Protein AF-A0A9W7AC26-F1 (afdb_monomer_lite)

pLDDT: mean 89.12, std 11.53, range [33.12, 98.38]

Structure (mmCIF, N/CA/C/O backbone):
data_AF-A0A9W7AC26-F1
#
_entry.id   AF-A0A9W7AC26-F1
#
loop_
_atom_site.group_PDB
_atom_site.id
_atom_site.type_symbol
_atom_site.label_atom_id
_atom_site.label_alt_id
_atom_site.label_comp_id
_atom_site.label_asym_id
_atom_site.label_entity_id
_atom_site.label_seq_id
_atom_site.pdbx_PDB_ins_code
_atom_site.Cartn_x
_atom_site.Cartn_y
_atom_site.Cartn_z
_atom_site.occupancy
_atom_site.B_iso_or_equiv
_atom_site.auth_seq_id
_atom_site.auth_comp_id
_atom_site.auth_asym_id
_atom_site.auth_atom_id
_atom_site.pdbx_PDB_model_num
ATOM 1 N N . MET A 1 1 ? -11.684 -34.185 -25.330 1.00 37.16 1 MET A N 1
ATOM 2 C CA . MET A 1 1 ? -12.897 -33.632 -25.970 1.00 37.16 1 MET A CA 1
ATOM 3 C C . MET A 1 1 ? -12.588 -32.199 -26.349 1.00 37.16 1 MET A C 1
ATOM 5 O O . MET A 1 1 ? -12.179 -31.445 -25.477 1.00 37.16 1 MET A O 1
ATOM 9 N N . SER A 1 2 ? -12.662 -31.860 -27.634 1.00 33.12 2 SER A N 1
ATOM 10 C CA . SER A 1 2 ? -12.395 -30.505 -28.120 1.00 33.12 2 SER A CA 1
ATOM 11 C C . SER A 1 2 ? -13.499 -29.562 -27.646 1.00 33.12 2 SER A C 1
ATOM 13 O O . SER A 1 2 ? -14.666 -29.787 -27.966 1.00 33.12 2 SER A O 1
ATOM 15 N N . VAL A 1 3 ? -13.143 -28.514 -26.908 1.00 34.94 3 VAL A N 1
ATOM 16 C CA . VAL A 1 3 ? -14.054 -27.397 -26.648 1.00 34.94 3 VAL A CA 1
ATOM 17 C C . VAL A 1 3 ? -14.151 -26.611 -27.954 1.00 34.94 3 VAL A C 1
ATOM 19 O O . VAL A 1 3 ? -13.194 -25.955 -28.356 1.00 34.94 3 VAL A O 1
ATOM 22 N N . GLN A 1 4 ? -15.263 -26.756 -28.673 1.00 40.94 4 GLN A N 1
ATOM 23 C CA . GLN A 1 4 ? -15.589 -25.858 -29.777 1.00 40.94 4 GLN A CA 1
ATOM 24 C C . GLN A 1 4 ? -15.991 -24.514 -29.167 1.00 40.94 4 GLN A C 1
ATOM 26 O O . GLN A 1 4 ? -16.908 -24.458 -28.350 1.00 40.94 4 GLN A O 1
ATOM 31 N N . ASN A 1 5 ? -15.287 -23.443 -29.534 1.00 38.56 5 ASN A N 1
ATOM 32 C CA . ASN A 1 5 ? -15.697 -22.090 -29.176 1.00 38.56 5 ASN A CA 1
ATOM 33 C C . ASN A 1 5 ? -17.020 -21.793 -29.892 1.00 38.56 5 ASN A C 1
ATOM 35 O O . ASN A 1 5 ? -17.076 -21.826 -31.120 1.00 38.56 5 ASN A O 1
ATOM 39 N N . ALA A 1 6 ? -18.079 -21.558 -29.121 1.00 50.00 6 ALA A N 1
ATOM 40 C CA . ALA A 1 6 ? -19.366 -21.132 -29.646 1.00 50.00 6 ALA A CA 1
ATOM 41 C C . ALA A 1 6 ? -19.247 -19.690 -30.157 1.00 50.00 6 ALA A C 1
ATOM 43 O O . ALA A 1 6 ? -18.796 -18.823 -29.407 1.00 50.00 6 ALA A O 1
ATOM 44 N N . ASP A 1 7 ? -19.645 -19.430 -31.404 1.00 54.25 7 ASP A N 1
ATOM 45 C CA . ASP A 1 7 ? -19.972 -18.062 -31.818 1.00 54.25 7 ASP A CA 1
ATOM 46 C C . ASP A 1 7 ? -21.374 -17.678 -31.299 1.00 54.25 7 ASP A C 1
ATOM 48 O O . ASP A 1 7 ? -22.175 -18.556 -30.949 1.00 54.25 7 ASP A O 1
ATOM 52 N N . GLU A 1 8 ? -21.653 -16.369 -31.234 1.00 55.66 8 GLU A N 1
ATOM 53 C CA . GLU A 1 8 ? -22.881 -15.745 -30.702 1.00 55.66 8 GLU A CA 1
ATOM 54 C C . GLU A 1 8 ? -24.206 -16.307 -31.262 1.00 55.66 8 GLU A C 1
ATOM 56 O O . GLU A 1 8 ? -25.270 -16.073 -30.689 1.00 55.66 8 GLU A O 1
ATOM 61 N N . THR A 1 9 ? -24.172 -17.068 -32.354 1.00 55.62 9 THR A N 1
ATOM 62 C CA . THR A 1 9 ? -25.344 -17.603 -33.056 1.00 55.62 9 THR A CA 1
ATOM 63 C C . THR A 1 9 ? -25.700 -19.049 -32.700 1.00 55.62 9 THR A C 1
ATOM 65 O O . THR A 1 9 ? -26.737 -19.546 -33.151 1.00 55.62 9 THR A O 1
ATOM 68 N N . THR A 1 10 ? -24.896 -19.753 -31.894 1.00 60.81 10 THR A N 1
ATOM 69 C CA . THR A 1 10 ? -25.183 -21.158 -31.551 1.00 60.81 10 THR A CA 1
ATOM 70 C C . THR A 1 10 ? -26.191 -21.252 -30.395 1.00 60.81 10 THR A C 1
ATOM 72 O O . THR A 1 10 ? -25.872 -20.830 -29.284 1.00 60.81 10 THR A O 1
ATOM 75 N N . PRO A 1 11 ? -27.391 -21.843 -30.589 1.00 61.53 11 PRO A N 1
ATOM 76 C CA . PRO A 1 11 ? -28.355 -22.019 -29.504 1.00 61.53 11 PRO A CA 1
ATOM 77 C C . PRO A 1 11 ? -27.764 -22.876 -28.366 1.00 61.53 11 PRO A C 1
ATOM 79 O O . PRO A 1 11 ? -27.138 -23.898 -28.667 1.00 61.53 11 PRO A O 1
ATOM 82 N N . PRO A 1 12 ? -27.994 -22.536 -27.080 1.00 59.84 12 PRO A N 1
ATOM 83 C CA . PRO A 1 12 ? -27.459 -23.274 -25.922 1.00 59.84 12 PRO A CA 1
ATOM 84 C C . PRO A 1 12 ? -27.759 -24.783 -25.946 1.00 59.84 12 PRO A C 1
ATOM 86 O O . PRO A 1 12 ? -26.966 -25.609 -25.483 1.00 59.84 12 PRO A O 1
ATOM 89 N N . ASP A 1 13 ? -28.887 -25.150 -26.548 1.00 63.31 13 ASP A N 1
ATOM 90 C CA . ASP A 1 13 ? -29.388 -26.521 -26.683 1.00 63.31 13 ASP A CA 1
ATOM 91 C C . ASP A 1 13 ? -28.507 -27.392 -27.597 1.00 63.31 13 ASP A C 1
ATOM 93 O O . ASP A 1 13 ? -28.614 -28.615 -27.586 1.00 63.31 13 ASP A O 1
ATOM 97 N N . LYS A 1 14 ? -27.617 -26.777 -28.392 1.00 65.50 14 LYS A N 1
ATOM 98 C CA . LYS A 1 14 ? -26.679 -27.481 -29.282 1.00 65.50 14 LYS A CA 1
ATOM 99 C C . LYS A 1 14 ? -25.320 -27.788 -28.641 1.00 65.50 14 LYS A C 1
ATOM 101 O O . LYS A 1 14 ? -24.510 -28.466 -29.267 1.00 65.50 14 LYS A O 1
ATOM 106 N N . ILE A 1 15 ? -25.062 -27.301 -27.423 1.00 71.81 15 ILE A N 1
ATOM 107 C CA . ILE A 1 15 ? -23.764 -27.431 -26.721 1.00 71.81 15 ILE A CA 1
ATOM 108 C C . ILE A 1 15 ? -23.931 -28.022 -25.308 1.00 71.81 15 ILE A C 1
ATOM 110 O O . ILE A 1 15 ? -22.956 -28.332 -24.623 1.00 71.81 15 ILE A O 1
ATOM 114 N N . SER A 1 16 ? -25.171 -28.186 -24.849 1.00 7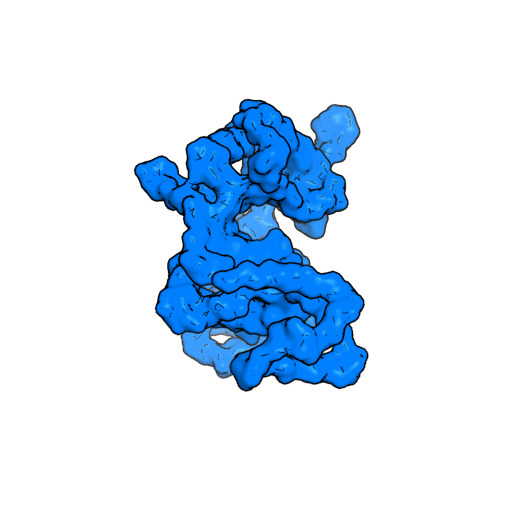9.44 16 SER A N 1
ATOM 115 C CA . SER A 1 16 ? -25.486 -28.716 -23.527 1.00 79.44 16 SER A CA 1
ATOM 116 C C . SER A 1 16 ? -25.686 -30.234 -23.555 1.00 79.44 16 SER A C 1
ATOM 118 O O . SER A 1 16 ? -26.270 -30.809 -24.468 1.00 79.44 16 SER A O 1
ATOM 120 N N . THR A 1 17 ? -25.177 -30.897 -22.521 1.00 83.31 17 THR A N 1
ATOM 121 C CA . THR A 1 17 ? -25.442 -32.306 -22.206 1.00 83.31 17 THR A CA 1
ATOM 122 C C . THR A 1 17 ? -26.360 -32.376 -20.981 1.00 83.31 17 THR A C 1
ATOM 124 O O . THR A 1 17 ? -26.491 -31.372 -20.275 1.00 83.31 17 THR A O 1
ATOM 127 N N . PRO A 1 18 ? -26.926 -33.545 -20.626 1.00 84.69 18 PRO A N 1
ATOM 128 C CA . PRO A 1 18 ? -27.671 -33.705 -19.372 1.00 84.69 18 PRO A CA 1
ATOM 129 C C . PRO A 1 18 ? -26.880 -33.345 -18.099 1.00 84.69 18 PRO A C 1
ATOM 131 O O . PRO A 1 18 ? -27.476 -33.145 -17.045 1.00 84.69 18 PRO A O 1
ATOM 134 N N . HIS A 1 19 ? -25.548 -33.257 -18.182 1.00 86.88 19 HIS A N 1
ATOM 135 C CA . HIS A 1 19 ? -24.669 -32.875 -17.072 1.00 86.88 19 HIS A CA 1
ATOM 136 C C . HIS A 1 19 ? -24.238 -31.400 -17.112 1.00 86.88 19 HIS A C 1
ATOM 138 O O . HIS A 1 19 ? -23.536 -30.937 -16.212 1.00 86.88 19 HIS A O 1
ATOM 144 N N . THR A 1 20 ? -24.634 -30.644 -18.138 1.00 90.12 20 THR A N 1
ATOM 145 C CA . THR A 1 20 ? -24.289 -29.226 -18.263 1.00 90.12 20 THR A CA 1
ATOM 146 C C . THR A 1 20 ? -25.144 -28.392 -17.312 1.00 90.12 20 THR A C 1
ATOM 148 O O . THR A 1 20 ? -26.369 -28.364 -17.413 1.00 90.12 20 THR A O 1
ATOM 151 N N . ARG A 1 21 ? -24.497 -27.648 -16.409 1.00 88.81 21 ARG A N 1
ATOM 152 C CA . ARG A 1 21 ? -25.177 -26.650 -15.576 1.00 88.81 21 ARG A CA 1
ATOM 153 C C . ARG A 1 21 ? -25.490 -25.408 -16.411 1.00 88.81 21 ARG A C 1
ATOM 155 O O . ARG A 1 21 ? -24.592 -24.627 -16.713 1.00 88.81 21 ARG A O 1
ATOM 162 N N . VAL A 1 22 ? -26.764 -25.206 -16.733 1.00 88.94 22 VAL A N 1
ATOM 163 C CA . VAL A 1 22 ? -27.256 -23.983 -17.384 1.00 88.94 22 VAL A CA 1
ATOM 164 C C . VAL A 1 22 ? -27.579 -22.934 -16.318 1.00 88.94 22 VAL A C 1
ATOM 166 O O . VAL A 1 22 ? -28.238 -23.233 -15.322 1.00 88.9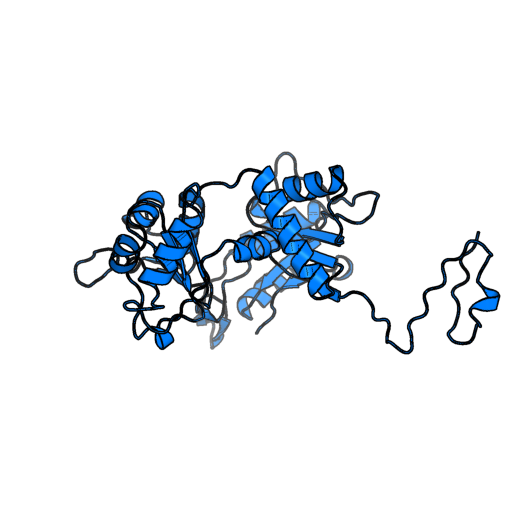4 22 VAL A O 1
ATOM 169 N N . ILE A 1 23 ? -27.100 -21.705 -16.514 1.00 89.81 23 ILE A N 1
ATOM 170 C CA . ILE A 1 23 ? -27.380 -20.563 -15.637 1.00 89.81 23 ILE A CA 1
ATOM 171 C C . ILE A 1 23 ? -28.169 -19.539 -16.452 1.00 89.81 23 ILE A C 1
ATOM 173 O O . ILE A 1 23 ? -27.630 -18.933 -17.373 1.00 89.81 23 ILE A O 1
ATOM 177 N N . ASP A 1 24 ? -29.443 -19.347 -16.109 1.00 89.88 24 ASP A N 1
ATOM 178 C CA . ASP A 1 24 ? -30.278 -18.302 -16.705 1.00 89.88 24 ASP A CA 1
ATOM 179 C C . ASP A 1 24 ? -29.874 -16.927 -16.152 1.00 89.88 24 ASP A C 1
ATOM 181 O O . ASP A 1 24 ? -30.033 -16.640 -14.960 1.00 89.88 24 ASP A O 1
ATOM 185 N N . ALA A 1 25 ? -29.352 -16.071 -17.030 1.00 92.00 25 ALA A N 1
ATOM 186 C CA . ALA A 1 25 ? -28.940 -14.714 -16.693 1.00 92.00 25 ALA A CA 1
ATOM 187 C C . ALA A 1 25 ? -30.126 -13.771 -16.407 1.00 92.00 25 ALA A C 1
ATOM 189 O O . ALA A 1 25 ? -29.910 -12.675 -15.887 1.00 92.00 25 ALA A O 1
ATOM 190 N N . LYS A 1 26 ? -31.374 -14.162 -16.716 1.00 94.19 26 LYS A N 1
ATOM 191 C CA . LYS A 1 26 ? -32.598 -13.361 -16.518 1.00 94.19 26 LYS A CA 1
ATOM 192 C C . LYS A 1 26 ? -32.497 -11.950 -17.109 1.00 94.19 26 LYS A C 1
ATOM 194 O O . LYS A 1 26 ? -32.866 -10.970 -16.465 1.00 94.19 26 LYS A O 1
ATOM 199 N N . GLY A 1 27 ? -31.930 -11.851 -18.313 1.00 94.25 27 GLY A N 1
ATOM 200 C CA . GLY A 1 27 ? -31.715 -10.583 -19.020 1.00 94.25 27 GLY A CA 1
ATOM 201 C C . GLY A 1 27 ? -30.600 -9.694 -18.451 1.00 94.25 27 GLY A C 1
ATOM 202 O O . GLY A 1 27 ? -30.468 -8.552 -18.881 1.00 94.25 27 GLY A O 1
ATOM 203 N N . LYS A 1 28 ? -29.799 -10.178 -17.490 1.00 95.06 28 LYS A N 1
ATOM 204 C CA . LYS A 1 28 ? -28.629 -9.453 -16.966 1.00 95.06 28 LYS A CA 1
ATOM 205 C C . LYS A 1 28 ? -27.420 -9.594 -17.892 1.00 95.06 28 LYS A C 1
ATOM 207 O O . LYS A 1 28 ? -27.292 -10.572 -18.622 1.00 95.06 28 LYS A O 1
ATOM 212 N N . CYS A 1 29 ? -26.505 -8.631 -17.802 1.00 94.00 29 CYS A N 1
ATOM 213 C CA . CYS A 1 29 ? -25.226 -8.655 -18.505 1.00 94.00 29 CYS A CA 1
ATOM 214 C C . CYS A 1 29 ? -24.191 -9.505 -17.746 1.00 94.00 29 CYS A C 1
ATOM 216 O O . CYS A 1 29 ? -24.115 -9.444 -16.516 1.00 94.00 29 CYS A O 1
ATOM 218 N N . LEU A 1 30 ? -23.387 -10.268 -18.489 1.00 92.19 30 LEU A N 1
ATOM 219 C CA . LEU A 1 30 ? -22.190 -10.938 -17.990 1.00 92.19 30 LEU A CA 1
ATOM 220 C C . LEU A 1 30 ? -20.963 -10.152 -18.462 1.00 92.19 30 LEU A C 1
ATOM 222 O O . LEU A 1 30 ? -20.783 -9.958 -19.660 1.00 92.19 30 LEU A O 1
ATOM 226 N N . LEU A 1 31 ? -20.125 -9.722 -17.521 1.00 93.75 31 LEU A N 1
ATOM 227 C CA . LEU A 1 31 ? -18.883 -9.004 -17.801 1.00 93.75 31 LEU A CA 1
ATOM 228 C C . LEU A 1 31 ? -17.672 -9.859 -17.402 1.00 93.75 31 LEU A C 1
ATOM 230 O O . LEU A 1 31 ? -17.780 -10.659 -16.465 1.00 93.75 31 LEU A O 1
ATOM 234 N N . PRO A 1 32 ? -16.511 -9.680 -18.058 1.00 95.31 32 PRO A N 1
ATOM 235 C CA . PRO A 1 32 ? -15.249 -10.179 -17.532 1.00 95.31 32 PRO A CA 1
ATOM 236 C C . PRO A 1 32 ? -15.015 -9.652 -16.112 1.00 95.31 32 PRO A C 1
ATOM 238 O O . PRO A 1 32 ? -15.328 -8.501 -15.807 1.00 95.31 32 PRO A O 1
ATOM 241 N N . GLY A 1 33 ? -14.448 -10.489 -15.244 1.00 95.44 33 GLY A N 1
ATOM 242 C CA . GLY A 1 33 ? -14.038 -10.044 -13.917 1.00 95.44 33 GLY A CA 1
ATOM 243 C C . GLY A 1 33 ? -12.960 -8.965 -14.015 1.00 95.44 33 GLY A C 1
ATOM 244 O O . GLY A 1 33 ? -12.070 -9.053 -14.863 1.00 95.44 33 GLY A O 1
ATOM 245 N N . LEU A 1 34 ? -13.022 -7.965 -13.137 1.00 97.75 34 LEU A N 1
ATOM 246 C CA . LEU A 1 34 ? -12.048 -6.877 -13.137 1.00 97.75 34 LEU A CA 1
ATOM 247 C C . LEU A 1 34 ? -10.668 -7.395 -12.712 1.00 97.75 34 LEU A C 1
ATOM 249 O O . LEU A 1 34 ? -10.553 -8.357 -11.936 1.00 97.75 34 LEU A O 1
ATOM 253 N N . ILE A 1 35 ? -9.633 -6.745 -13.241 1.00 97.62 35 ILE A N 1
ATOM 254 C CA . ILE A 1 35 ? -8.235 -6.971 -12.887 1.00 97.62 35 ILE A CA 1
ATOM 255 C C . ILE A 1 35 ? -7.710 -5.670 -12.294 1.00 97.62 35 ILE A C 1
ATOM 257 O O . ILE A 1 35 ? -7.573 -4.688 -13.019 1.00 97.62 35 ILE A O 1
ATOM 261 N N . ASP A 1 36 ? -7.417 -5.674 -10.999 1.00 96.94 36 ASP A N 1
ATOM 262 C CA . ASP A 1 36 ? -6.672 -4.580 -10.388 1.00 96.94 36 ASP A CA 1
ATOM 263 C C . ASP A 1 36 ? -5.180 -4.795 -10.664 1.00 96.94 36 ASP A C 1
ATOM 265 O O . ASP A 1 36 ? -4.601 -5.810 -10.268 1.00 96.94 36 ASP A O 1
ATOM 269 N N . SER A 1 37 ? -4.564 -3.899 -11.431 1.00 95.06 37 SER A N 1
ATOM 270 C CA . SER A 1 37 ? -3.185 -4.067 -11.888 1.00 95.06 37 SER A CA 1
ATOM 271 C C . SER A 1 37 ? -2.135 -3.592 -10.891 1.00 95.06 37 SER A C 1
ATOM 273 O O . SER A 1 37 ? -0.958 -3.816 -11.177 1.00 95.06 37 SER A O 1
ATOM 275 N N . HIS A 1 38 ? -2.525 -2.943 -9.789 1.00 94.88 38 HIS A N 1
ATOM 276 C CA . HIS A 1 38 ? -1.604 -2.447 -8.770 1.00 94.88 38 HIS A CA 1
ATOM 277 C C . HIS A 1 38 ? -2.353 -2.102 -7.470 1.00 94.88 38 HIS A C 1
ATOM 279 O O . HIS A 1 38 ? -3.039 -1.084 -7.395 1.00 94.88 38 HIS A O 1
ATOM 285 N N . ILE A 1 39 ? -2.181 -2.921 -6.431 1.00 92.69 39 ILE A N 1
ATOM 286 C CA . ILE A 1 39 ? -2.836 -2.736 -5.128 1.00 92.69 39 ILE A CA 1
ATOM 287 C C . ILE A 1 39 ? -1.941 -3.213 -3.975 1.00 92.69 39 ILE A C 1
ATOM 289 O O . ILE A 1 39 ? -1.024 -4.001 -4.185 1.00 92.69 39 ILE A O 1
ATOM 293 N N . HIS A 1 40 ? -2.238 -2.772 -2.753 1.00 91.75 40 HIS A N 1
ATOM 294 C CA . HIS A 1 40 ? -1.675 -3.297 -1.507 1.00 91.75 40 HIS A CA 1
ATOM 295 C C . HIS A 1 40 ? -2.774 -4.047 -0.739 1.00 91.75 40 HIS A C 1
ATOM 297 O O . HIS A 1 40 ? -3.563 -3.441 -0.011 1.00 91.75 40 HIS A O 1
ATOM 303 N N . VAL A 1 41 ? -2.909 -5.358 -0.951 1.00 93.56 41 VAL A N 1
ATOM 304 C CA . VAL A 1 41 ? -4.033 -6.142 -0.402 1.00 93.56 41 VAL A CA 1
ATOM 305 C C . VAL A 1 41 ? -3.925 -6.327 1.109 1.00 93.56 41 VAL A C 1
ATOM 307 O O . VAL A 1 41 ? -4.963 -6.279 1.773 1.00 93.56 41 VAL A O 1
ATOM 310 N N . LEU A 1 42 ? -2.721 -6.516 1.666 1.00 90.31 42 LEU A N 1
ATOM 311 C CA . LEU A 1 42 ? -2.552 -6.583 3.122 1.00 90.31 42 LEU A CA 1
ATOM 312 C C . LEU A 1 42 ? -3.048 -5.286 3.767 1.00 90.31 42 LEU A C 1
ATOM 314 O O . LEU A 1 42 ? -3.914 -5.332 4.639 1.00 90.31 42 LEU A O 1
ATOM 318 N N . MET A 1 43 ? -2.583 -4.142 3.255 1.00 86.81 43 MET A N 1
ATOM 319 C CA . MET A 1 43 ? -3.010 -2.819 3.717 1.00 86.81 43 MET A CA 1
ATOM 320 C C . MET A 1 43 ? -4.523 -2.625 3.558 1.00 86.81 43 MET A C 1
ATOM 322 O O . MET A 1 43 ? -5.187 -2.134 4.470 1.00 86.81 43 MET A O 1
ATOM 326 N N . LEU A 1 44 ? -5.109 -3.070 2.438 1.00 90.38 44 LEU A N 1
ATOM 327 C CA . LEU A 1 44 ? -6.562 -3.047 2.249 1.00 90.38 44 LEU A CA 1
ATOM 328 C C . LEU A 1 44 ? -7.286 -3.852 3.341 1.00 90.38 44 LEU A C 1
ATOM 330 O O . LEU A 1 44 ? -8.296 -3.387 3.870 1.00 90.38 44 LEU A O 1
ATOM 334 N N . GLY A 1 45 ? -6.776 -5.030 3.701 1.00 91.50 45 GLY A N 1
ATOM 335 C CA . GLY A 1 45 ? -7.292 -5.836 4.807 1.00 91.50 45 GLY A CA 1
ATOM 336 C C . GLY A 1 45 ? -7.181 -5.136 6.162 1.00 91.50 45 GLY A C 1
ATOM 337 O O . GLY A 1 45 ? -8.144 -5.119 6.933 1.00 91.50 45 GLY A O 1
ATOM 338 N N . GLU A 1 46 ? -6.040 -4.499 6.433 1.00 88.12 46 GLU A N 1
ATOM 339 C CA . GLU A 1 46 ? -5.801 -3.723 7.655 1.00 88.12 46 GLU A CA 1
ATOM 340 C C . GLU A 1 46 ? -6.804 -2.577 7.819 1.00 88.12 46 GLU A C 1
ATOM 342 O O . GLU A 1 46 ? -7.245 -2.321 8.941 1.00 88.12 46 GLU A O 1
ATOM 347 N N . THR A 1 47 ? -7.237 -1.925 6.729 1.00 86.38 47 THR A N 1
ATOM 348 C CA . THR A 1 47 ? -8.154 -0.768 6.813 1.00 86.38 47 THR A CA 1
ATOM 349 C C . THR A 1 47 ? -9.462 -1.058 7.554 1.00 86.38 47 THR A C 1
ATOM 351 O O . THR A 1 47 ? -10.054 -0.149 8.133 1.00 86.38 47 THR A O 1
ATOM 354 N N . LYS A 1 48 ? -9.907 -2.320 7.602 1.00 84.69 48 LYS A N 1
ATOM 355 C CA . LYS A 1 48 ? -11.095 -2.736 8.365 1.00 84.69 48 LYS A CA 1
ATOM 356 C C . LYS A 1 48 ? -10.896 -2.635 9.883 1.00 84.69 48 LYS A C 1
ATOM 358 O O . LYS A 1 48 ? -11.869 -2.475 10.620 1.00 84.69 48 LYS A O 1
ATOM 363 N N . TYR A 1 49 ? -9.652 -2.743 10.337 1.00 88.50 49 TYR A N 1
ATOM 364 C CA . TYR A 1 49 ? -9.252 -2.676 11.742 1.00 88.50 49 TYR A CA 1
ATOM 365 C C . TYR A 1 49 ? -8.667 -1.325 12.124 1.00 88.50 49 TYR A C 1
ATOM 367 O O . TYR A 1 49 ? -8.472 -1.073 13.306 1.00 88.50 49 TYR A O 1
ATOM 375 N N . MET A 1 50 ? -8.424 -0.445 11.156 1.00 92.50 50 MET A N 1
ATOM 376 C CA . MET A 1 50 ? -7.964 0.907 11.427 1.00 92.50 50 MET A CA 1
ATOM 377 C C . MET A 1 50 ? -9.108 1.796 11.927 1.00 92.50 50 MET A C 1
ATOM 379 O O . MET A 1 50 ? -10.268 1.686 11.517 1.00 92.50 50 MET A O 1
ATOM 383 N N . CYS A 1 51 ? -8.774 2.725 12.815 1.00 96.12 51 CYS A N 1
ATOM 384 C CA . CYS A 1 51 ? -9.682 3.763 13.275 1.00 96.12 51 CYS A CA 1
ATOM 385 C C . CYS A 1 51 ? -9.992 4.735 12.125 1.00 96.12 51 CYS A C 1
ATOM 387 O O . CYS A 1 51 ? -9.132 5.509 11.707 1.00 96.12 51 CYS A O 1
ATOM 389 N N . ASN A 1 52 ? -11.216 4.695 11.594 1.00 95.62 52 ASN A N 1
ATOM 390 C CA . ASN A 1 52 ? -11.636 5.581 10.510 1.00 95.62 52 ASN A CA 1
ATOM 391 C C . ASN A 1 52 ? -12.016 6.971 11.048 1.00 95.62 52 ASN A C 1
ATOM 393 O O . ASN A 1 52 ? -13.023 7.117 11.739 1.00 95.62 52 ASN A O 1
ATOM 397 N N . LEU A 1 53 ? -11.241 7.990 10.674 1.00 97.00 53 LEU A N 1
ATOM 398 C CA . LEU A 1 53 ? -11.390 9.375 11.134 1.00 97.00 53 LEU A CA 1
ATOM 399 C C . LEU A 1 53 ? -11.995 10.307 10.071 1.00 97.00 53 LEU A C 1
ATOM 401 O O . LEU A 1 53 ? -12.053 11.517 10.278 1.00 97.00 53 LEU A O 1
ATOM 405 N N . SER A 1 54 ? -12.473 9.767 8.945 1.00 95.56 54 SER A N 1
ATOM 406 C CA . SER A 1 54 ? -12.980 10.559 7.805 1.00 95.56 54 SER A CA 1
ATOM 407 C C . SER A 1 54 ? -14.163 11.480 8.131 1.00 95.56 54 SER A C 1
ATOM 409 O O . SER A 1 54 ? -14.349 12.499 7.454 1.00 95.56 54 SER A O 1
ATOM 411 N N . ASN A 1 55 ? -14.937 11.127 9.164 1.00 96.06 55 ASN A N 1
ATOM 412 C CA . ASN A 1 55 ? -16.104 11.872 9.639 1.00 96.06 55 ASN A CA 1
ATOM 413 C C . ASN A 1 55 ? -15.782 12.865 10.769 1.00 96.06 55 ASN A C 1
ATOM 415 O O . ASN A 1 55 ? -16.672 13.601 11.185 1.00 96.06 55 ASN A O 1
ATOM 419 N N . CYS A 1 56 ? -14.546 12.898 11.276 1.00 97.44 56 CYS A N 1
ATOM 420 C CA . CYS A 1 56 ? -14.164 13.822 12.340 1.00 97.44 56 CYS A CA 1
ATOM 421 C C . CYS A 1 56 ? -14.035 15.249 11.786 1.00 97.44 56 CYS A C 1
ATOM 423 O O . CYS A 1 56 ? -13.291 15.491 10.834 1.00 97.44 56 CYS A O 1
ATOM 425 N N . THR A 1 57 ? -14.722 16.203 12.417 1.00 96.88 57 THR A N 1
ATOM 426 C CA . THR A 1 57 ? -14.676 17.643 12.077 1.00 96.88 57 THR A CA 1
ATOM 427 C C . THR A 1 57 ? -14.143 18.508 13.222 1.00 96.88 57 THR A C 1
ATOM 429 O O . THR A 1 57 ? -14.242 19.729 13.199 1.00 96.88 57 THR A O 1
ATOM 432 N N . SER A 1 58 ? -13.631 17.880 14.277 1.00 97.69 58 SER A N 1
ATOM 433 C CA . SER A 1 58 ? -12.986 18.540 15.408 1.00 97.69 58 SER A CA 1
ATOM 434 C C . SER A 1 58 ? -12.036 17.566 16.097 1.00 97.69 58 SER A C 1
ATOM 436 O O . SER A 1 58 ? -12.178 16.344 15.994 1.00 97.69 58 SER A O 1
ATOM 438 N N . ILE A 1 59 ? -11.043 18.096 16.808 1.00 97.94 59 ILE A N 1
ATOM 439 C CA . ILE A 1 59 ? -10.131 17.266 17.608 1.00 97.94 59 ILE A CA 1
ATOM 440 C C . ILE A 1 59 ? -10.793 16.841 18.916 1.00 97.94 59 ILE A C 1
ATOM 442 O O . ILE A 1 59 ? -10.757 15.667 19.285 1.00 97.94 59 ILE A O 1
ATOM 446 N N . GLU A 1 60 ? -11.430 17.796 19.586 1.00 96.69 60 GLU A N 1
ATOM 447 C CA . GLU A 1 60 ? -12.145 17.597 20.844 1.00 96.69 60 GLU A CA 1
ATOM 448 C C . GLU A 1 60 ? -13.667 17.568 20.628 1.00 96.69 60 GLU A C 1
ATOM 450 O O . GLU A 1 60 ? -14.170 17.898 19.552 1.00 96.69 60 GLU A O 1
ATOM 455 N N . GLY A 1 61 ? -14.400 17.209 21.683 1.00 92.38 61 GLY A N 1
ATOM 456 C CA . GLY A 1 61 ? -15.863 17.184 21.703 1.00 92.38 61 GLY A CA 1
ATOM 457 C C . GLY A 1 61 ? -16.487 15.887 21.167 1.00 92.38 61 GLY A C 1
ATOM 458 O O . GLY A 1 61 ? -15.764 14.996 20.712 1.00 92.38 61 GLY A O 1
ATOM 459 N N . PRO A 1 62 ? -17.829 15.771 21.249 1.00 88.56 62 PRO A N 1
ATOM 460 C CA . PRO A 1 62 ? -18.563 14.591 20.806 1.00 88.56 62 PRO A CA 1
ATOM 461 C C . PRO A 1 62 ? -18.332 14.278 19.325 1.00 88.56 62 PRO A C 1
ATOM 463 O O . PRO A 1 62 ? -18.555 15.136 18.472 1.00 88.56 62 PRO A O 1
ATOM 466 N N . GLY A 1 63 ? -17.896 13.058 19.016 1.00 88.88 63 GLY A N 1
ATOM 467 C CA . GLY A 1 63 ? -17.552 12.642 17.650 1.00 88.88 63 GLY A CA 1
ATOM 468 C C . GLY A 1 63 ? -16.241 13.235 17.118 1.00 88.88 63 GLY A C 1
ATOM 469 O O . GLY A 1 63 ? -15.928 13.072 15.939 1.00 88.88 63 GLY A O 1
ATOM 470 N N . GLY A 1 64 ? -15.467 13.910 17.972 1.00 97.06 64 GLY A N 1
ATOM 471 C CA . GLY A 1 64 ? -14.140 14.410 17.638 1.00 97.06 64 GLY A CA 1
ATOM 472 C C . GLY A 1 64 ? -13.098 13.294 17.531 1.00 97.06 64 GLY A C 1
ATOM 473 O O . GLY A 1 64 ? -13.330 12.133 17.895 1.00 97.06 64 GLY A O 1
ATOM 474 N N . LEU A 1 65 ? -11.907 13.654 17.057 1.00 98.38 65 LEU A N 1
ATOM 475 C CA . LEU A 1 65 ? -10.792 12.723 16.873 1.00 98.38 65 LEU A CA 1
ATOM 476 C C . LEU A 1 65 ? -10.429 11.986 18.170 1.00 98.38 65 LEU A C 1
ATOM 478 O O . LEU A 1 65 ? -10.300 10.763 18.150 1.00 98.38 65 LEU A O 1
ATOM 482 N N . ILE A 1 66 ? -10.305 12.699 19.296 1.00 98.19 66 ILE A N 1
ATOM 483 C CA . ILE A 1 66 ? -9.890 12.103 20.579 1.00 98.19 66 ILE A CA 1
ATOM 484 C C . ILE A 1 66 ? -10.881 11.030 21.043 1.00 98.19 66 ILE A C 1
ATOM 486 O O . ILE A 1 66 ? -10.472 9.942 21.450 1.00 98.19 66 ILE A O 1
ATOM 490 N N . GLU A 1 67 ? -12.184 11.314 20.983 1.00 97.81 67 GLU A N 1
ATOM 491 C CA . GLU A 1 67 ? -13.213 10.351 21.385 1.00 97.81 67 GLU A CA 1
ATOM 492 C C . GLU A 1 67 ? -13.260 9.158 20.430 1.00 97.81 67 GLU A C 1
ATOM 494 O O . GLU A 1 67 ? -13.342 8.018 20.883 1.00 97.81 67 GLU A O 1
ATOM 499 N N . THR A 1 68 ? -13.145 9.400 19.123 1.00 98.06 68 THR A N 1
ATOM 500 C CA . THR A 1 68 ? -13.174 8.339 18.108 1.00 98.06 68 THR A CA 1
ATOM 501 C C . THR A 1 68 ? -12.006 7.369 18.292 1.00 98.06 68 THR A C 1
ATOM 503 O O . THR A 1 68 ? -12.212 6.154 18.343 1.00 98.06 68 THR A O 1
ATOM 506 N N . VAL A 1 69 ? -10.791 7.889 18.497 1.00 98.06 69 VAL A N 1
ATOM 507 C CA . VAL A 1 69 ? -9.596 7.081 18.790 1.00 98.06 69 VAL A CA 1
ATOM 508 C C . VAL A 1 69 ? -9.749 6.317 20.108 1.00 98.06 69 VAL A C 1
ATOM 510 O O . VAL A 1 69 ? -9.457 5.121 20.159 1.00 98.06 69 VAL A O 1
ATOM 513 N N . ARG A 1 70 ? -10.254 6.959 21.169 1.00 97.38 70 ARG A N 1
ATOM 514 C CA . ARG A 1 70 ? -10.460 6.314 22.477 1.00 97.38 70 ARG A CA 1
ATOM 515 C C . ARG A 1 70 ? -11.471 5.168 22.406 1.00 97.38 70 ARG A C 1
ATOM 517 O O . ARG A 1 70 ? -11.214 4.078 22.926 1.00 97.38 70 ARG A O 1
ATOM 524 N N . SER A 1 71 ? -12.606 5.410 21.756 1.00 96.44 71 SER A N 1
ATOM 525 C CA . SER A 1 71 ? -13.663 4.422 21.530 1.00 96.44 71 SER A CA 1
ATOM 526 C C . SER A 1 71 ? -13.141 3.242 20.722 1.00 96.44 71 SER A C 1
ATOM 528 O O . SER A 1 71 ? -13.319 2.096 21.125 1.00 96.44 71 SER A O 1
ATOM 530 N N . HIS A 1 72 ? -12.405 3.508 19.642 1.00 96.50 72 HIS A N 1
ATOM 531 C CA . HIS A 1 72 ? -11.774 2.464 18.847 1.00 96.50 72 HIS A CA 1
ATOM 532 C C . HIS A 1 72 ? -10.772 1.635 19.666 1.00 96.50 72 HIS A C 1
ATOM 534 O O . HIS A 1 72 ? -10.839 0.409 19.662 1.00 96.50 72 HIS A O 1
ATOM 540 N N . SER A 1 73 ? -9.894 2.284 20.436 1.00 95.56 73 SER A N 1
ATOM 541 C CA . SER A 1 73 ? -8.931 1.597 21.309 1.00 95.56 73 SER A CA 1
ATOM 542 C C . SER A 1 73 ? -9.616 0.654 22.310 1.00 95.56 73 SER A C 1
ATOM 544 O O . SER A 1 73 ? -9.121 -0.441 22.584 1.00 95.56 73 SER A O 1
ATOM 546 N N . SER A 1 74 ? -10.793 1.047 22.805 1.00 94.44 74 SER A N 1
ATOM 547 C CA . SER A 1 74 ? -11.596 0.269 23.755 1.00 94.44 74 SER A CA 1
ATOM 548 C C . SER A 1 74 ? -12.336 -0.912 23.115 1.00 94.44 74 SER A C 1
ATOM 550 O O . SER A 1 74 ? -12.608 -1.892 23.805 1.00 94.44 74 SER A O 1
ATOM 552 N N . LEU A 1 75 ? -12.621 -0.865 21.808 1.00 94.31 75 LEU A N 1
ATOM 553 C CA . LEU A 1 75 ? -13.141 -2.018 21.057 1.00 94.31 75 LEU A CA 1
ATOM 554 C C . LEU A 1 75 ? -12.091 -3.128 20.903 1.00 94.31 75 LEU A C 1
ATOM 556 O O . LEU A 1 75 ? -12.452 -4.297 20.781 1.00 94.31 75 LEU A O 1
ATOM 560 N N . TYR A 1 76 ? -10.803 -2.774 20.957 1.00 90.94 76 TYR A N 1
ATOM 561 C CA . TYR A 1 76 ? -9.684 -3.700 20.776 1.00 90.94 76 TYR A CA 1
ATOM 562 C C . TYR A 1 76 ? -8.709 -3.658 21.967 1.00 90.94 76 TYR A C 1
ATOM 564 O O . TYR A 1 76 ? -7.538 -3.291 21.813 1.00 90.94 76 TYR A O 1
ATOM 572 N N . PRO A 1 77 ? -9.136 -4.062 23.181 1.00 89.25 77 PRO A N 1
ATOM 573 C CA . PRO A 1 77 ? -8.308 -3.958 24.383 1.00 89.25 77 PRO A CA 1
ATOM 574 C C . PRO A 1 77 ? -7.029 -4.803 24.300 1.00 89.25 77 PRO A C 1
ATOM 576 O O . PRO A 1 77 ? -6.007 -4.389 24.839 1.00 89.25 77 PRO A O 1
ATOM 579 N N . SER A 1 78 ? -7.041 -5.914 23.558 1.00 88.75 78 SER A N 1
ATOM 580 C CA . SER A 1 78 ? -5.882 -6.799 23.369 1.00 88.75 78 SER A CA 1
ATOM 581 C C . SER A 1 78 ? -4.930 -6.384 22.240 1.00 88.75 78 SER A C 1
ATOM 583 O O . SER A 1 78 ? -3.869 -6.987 22.117 1.00 88.75 78 SER A O 1
ATOM 585 N N . ALA A 1 79 ? -5.281 -5.387 21.416 1.00 88.12 79 ALA A N 1
ATOM 586 C CA . ALA A 1 79 ? -4.378 -4.894 20.374 1.00 88.12 79 ALA A CA 1
ATOM 587 C C . ALA A 1 79 ? -3.147 -4.221 21.002 1.00 88.12 79 ALA A C 1
ATOM 589 O O . ALA A 1 79 ? -3.291 -3.472 21.973 1.00 88.12 79 ALA A O 1
ATOM 590 N N . SER A 1 80 ? -1.960 -4.473 20.448 1.00 90.19 80 SER A N 1
ATOM 591 C CA . SER A 1 80 ? -0.690 -3.896 20.914 1.00 90.19 80 SER A CA 1
ATOM 592 C C . SER A 1 80 ? -0.547 -2.413 20.576 1.00 90.19 80 SER A C 1
ATOM 594 O O . SER A 1 80 ? 0.170 -1.700 21.270 1.00 90.19 80 SER A O 1
ATOM 596 N N . ASN A 1 81 ? -1.244 -1.941 19.543 1.00 93.50 81 ASN A N 1
ATOM 597 C CA . ASN A 1 81 ? -1.204 -0.566 19.062 1.00 93.50 81 ASN A CA 1
ATOM 598 C C . ASN A 1 81 ? -2.597 -0.108 18.584 1.00 93.50 81 ASN A C 1
ATOM 600 O O . ASN A 1 81 ? -3.551 -0.891 18.552 1.00 93.50 81 ASN A O 1
ATOM 604 N N . VAL A 1 82 ? -2.713 1.180 18.257 1.00 95.38 82 VAL A N 1
ATOM 605 C CA . VAL A 1 82 ? -3.866 1.765 17.562 1.00 95.38 82 VAL A CA 1
ATOM 606 C C . VAL A 1 82 ? -3.371 2.454 16.300 1.00 95.38 82 VAL A C 1
ATOM 608 O O . VAL A 1 82 ? -2.571 3.385 16.378 1.00 95.38 82 VAL A O 1
ATOM 611 N N . VAL A 1 83 ? -3.891 2.035 15.148 1.00 95.19 83 VAL A N 1
ATOM 612 C CA . VAL A 1 83 ? -3.661 2.710 13.869 1.00 95.19 83 VAL A CA 1
ATOM 613 C C . VAL A 1 83 ? -4.963 3.338 13.393 1.00 95.19 83 VAL A C 1
ATOM 615 O O . VAL A 1 83 ? -6.016 2.703 13.437 1.00 95.19 83 VAL A O 1
ATOM 618 N N . GLY A 1 84 ? -4.915 4.590 12.954 1.00 95.44 84 GLY A N 1
ATOM 619 C CA . GLY A 1 84 ? -6.057 5.290 12.369 1.00 95.44 84 GLY A CA 1
ATOM 620 C C . GLY A 1 84 ? -5.732 5.917 11.026 1.00 95.44 84 GLY A C 1
ATOM 621 O O . GLY A 1 84 ? -4.568 6.066 10.671 1.00 95.44 84 GLY A O 1
ATOM 622 N N . VAL A 1 85 ? -6.768 6.274 10.274 1.00 95.25 85 VAL A N 1
ATOM 623 C CA . VAL A 1 85 ? -6.655 6.770 8.897 1.00 95.25 85 VAL A CA 1
ATOM 624 C C . VAL A 1 85 ? -7.679 7.857 8.603 1.00 95.25 85 VAL A C 1
ATOM 626 O O . VAL A 1 85 ? -8.716 7.954 9.262 1.00 95.25 85 VAL A O 1
ATOM 629 N N . HIS A 1 86 ? -7.422 8.618 7.541 1.00 94.50 86 HIS A N 1
ATOM 630 C CA . HIS A 1 86 ? -8.361 9.560 6.923 1.00 94.50 86 HIS A CA 1
ATOM 631 C C . HIS A 1 86 ? -8.703 10.809 7.741 1.00 94.50 86 HIS A C 1
ATOM 633 O O . HIS A 1 86 ? -9.723 11.448 7.478 1.00 94.50 86 HIS A O 1
ATOM 639 N N . TRP A 1 87 ? -7.866 11.207 8.701 1.00 96.50 87 TRP A N 1
ATOM 640 C CA . TRP A 1 87 ? -8.019 12.542 9.281 1.00 96.50 87 TRP A CA 1
ATOM 641 C C . TRP A 1 87 ? -7.589 13.623 8.275 1.00 96.50 87 TRP A C 1
ATOM 643 O O . TRP A 1 87 ? -6.843 13.359 7.323 1.00 96.50 87 TRP A O 1
ATOM 653 N N . ASP A 1 88 ? -8.089 14.843 8.461 1.00 94.12 88 ASP A N 1
ATOM 654 C CA . ASP A 1 88 ? -7.756 16.001 7.628 1.00 94.12 88 ASP A CA 1
ATOM 655 C C . ASP A 1 88 ? -7.765 17.275 8.478 1.00 94.12 88 ASP A C 1
ATOM 657 O O . ASP A 1 88 ? -8.790 17.617 9.068 1.00 94.12 88 ASP A O 1
ATOM 661 N N . GLN A 1 89 ? -6.632 17.974 8.561 1.00 93.88 89 GLN A N 1
ATOM 662 C CA . GLN A 1 89 ? -6.496 19.184 9.374 1.00 93.88 89 GLN A CA 1
ATOM 663 C C . GLN A 1 89 ? -7.466 20.288 8.948 1.00 93.88 89 GLN A C 1
ATOM 665 O O . GLN A 1 89 ? -7.921 21.033 9.810 1.00 93.88 89 GLN A O 1
ATOM 670 N N . GLU A 1 90 ? -7.831 20.363 7.662 1.00 92.50 90 GLU A N 1
ATOM 671 C CA . GLU A 1 90 ? -8.779 21.374 7.172 1.00 92.50 90 GLU A CA 1
ATOM 672 C C . GLU A 1 90 ? -10.169 21.160 7.779 1.00 92.50 90 GLU A C 1
ATOM 674 O O . GLU A 1 90 ? -10.855 22.109 8.152 1.00 92.50 90 GLU A O 1
ATOM 679 N N . LYS A 1 91 ? -10.572 19.893 7.949 1.00 94.94 91 LYS A N 1
ATOM 680 C CA . LYS A 1 91 ? -11.828 19.536 8.623 1.00 94.94 91 LYS A CA 1
ATOM 681 C C . LYS A 1 91 ? -11.737 19.716 10.131 1.00 94.94 91 LYS A C 1
ATOM 683 O O . LYS A 1 91 ? -12.734 20.049 10.755 1.00 94.94 91 LYS A O 1
ATOM 688 N N . LEU A 1 92 ? -10.572 19.442 10.712 1.00 96.88 92 LEU A N 1
ATOM 689 C CA . LEU A 1 92 ? -10.345 19.477 12.157 1.00 96.88 92 LEU A CA 1
ATOM 690 C C . LEU A 1 92 ? -10.052 20.887 12.697 1.00 96.88 92 LEU A C 1
ATOM 692 O O . LEU A 1 92 ? -10.077 21.087 13.911 1.00 96.88 92 LEU A O 1
ATOM 696 N N . GLY A 1 93 ? -9.739 21.842 11.817 1.00 95.44 93 GLY A N 1
ATOM 697 C CA . GLY A 1 93 ? -9.348 23.217 12.138 1.00 95.44 93 GLY A CA 1
ATOM 698 C C . GLY A 1 93 ? -7.873 23.396 12.524 1.00 95.44 93 GLY A C 1
ATOM 699 O O . GLY A 1 93 ? -7.395 24.526 12.566 1.00 95.44 93 GLY A O 1
ATOM 700 N N . ARG A 1 94 ? -7.145 22.308 12.806 1.00 95.12 94 ARG A N 1
ATOM 701 C CA . ARG A 1 94 ? -5.687 22.280 13.013 1.00 95.12 94 ARG A CA 1
ATOM 702 C C . ARG A 1 94 ? -5.146 20.859 12.857 1.00 95.12 94 ARG A C 1
ATOM 704 O O . ARG A 1 94 ? -5.909 19.891 12.851 1.00 95.12 94 ARG A O 1
ATOM 711 N N . PHE A 1 95 ? -3.824 20.727 12.802 1.00 95.88 95 PHE A N 1
ATOM 712 C CA . PHE A 1 95 ? -3.173 19.429 12.950 1.00 95.88 95 PHE A CA 1
ATOM 713 C C . PHE A 1 95 ? -3.457 18.836 14.344 1.00 95.88 95 PHE A C 1
ATOM 715 O O . PHE A 1 95 ? -3.389 19.568 15.343 1.00 95.88 95 PHE A O 1
ATOM 722 N N . PRO A 1 96 ? -3.774 17.531 14.447 1.00 97.38 96 PRO A N 1
ATOM 723 C CA . PRO A 1 96 ? -3.690 16.820 15.716 1.00 97.38 96 PRO A CA 1
ATOM 724 C C . PRO A 1 96 ? -2.238 16.791 16.196 1.00 97.38 96 PRO A C 1
ATOM 726 O O . PRO A 1 96 ? -1.314 16.797 15.389 1.00 97.38 96 PRO A O 1
ATOM 729 N N . SER A 1 97 ? -2.042 16.737 17.506 1.00 97.50 97 SER A N 1
ATOM 730 C CA . SER A 1 97 ? -0.722 16.745 18.140 1.00 97.50 97 SER A CA 1
ATOM 731 C C . SER A 1 97 ? -0.464 15.469 18.936 1.00 97.50 97 SER A C 1
ATOM 733 O O . SER A 1 97 ? -1.400 14.764 19.326 1.00 97.50 97 SER A O 1
ATOM 735 N N . ARG A 1 98 ? 0.805 15.232 19.278 1.00 98.06 98 ARG A N 1
ATOM 736 C CA . ARG A 1 98 ? 1.255 14.227 20.248 1.00 98.06 98 ARG A CA 1
ATOM 737 C C . ARG A 1 98 ? 0.386 14.241 21.503 1.00 98.06 98 ARG A C 1
ATOM 739 O O . ARG A 1 98 ? -0.133 13.205 21.902 1.00 98.06 98 ARG A O 1
ATOM 746 N N . ALA A 1 99 ? 0.157 15.430 22.064 1.00 97.62 99 ALA A N 1
ATOM 747 C CA . ALA A 1 99 ? -0.626 15.611 23.281 1.00 97.62 99 ALA A CA 1
ATOM 748 C C . ALA A 1 99 ? -2.107 15.222 23.112 1.00 97.62 99 ALA A C 1
ATOM 750 O O . ALA A 1 99 ? -2.714 14.699 24.048 1.00 97.62 99 ALA A O 1
ATOM 751 N N . ASP A 1 100 ? -2.705 15.447 21.938 1.00 98.06 100 ASP A N 1
ATOM 752 C CA . ASP A 1 100 ? -4.079 15.003 21.663 1.00 98.06 100 ASP A CA 1
ATOM 753 C C . ASP A 1 100 ? -4.166 13.473 21.662 1.00 98.06 100 ASP A C 1
ATOM 755 O O . ASP A 1 100 ? -5.100 12.898 22.229 1.00 98.06 100 ASP A O 1
ATOM 759 N N . LEU A 1 101 ? -3.175 12.804 21.069 1.00 98.06 101 LEU A N 1
ATOM 760 C CA . LEU A 1 101 ? -3.139 11.346 21.018 1.00 98.06 101 LEU A CA 1
ATOM 761 C C . LEU A 1 101 ? -2.747 10.729 22.367 1.00 98.06 101 LEU A C 1
ATOM 763 O O . LEU A 1 101 ? -3.312 9.698 22.727 1.00 98.06 101 LEU A O 1
ATOM 767 N N . ASP A 1 102 ? -1.868 11.364 23.147 1.00 98.06 102 ASP A N 1
ATOM 768 C CA . ASP A 1 102 ? -1.570 10.957 24.528 1.00 98.06 102 ASP A CA 1
ATOM 769 C C . ASP A 1 102 ? -2.848 10.989 25.389 1.00 98.06 102 ASP A C 1
ATOM 771 O O . ASP A 1 102 ? -3.103 10.072 26.169 1.00 98.06 102 ASP A O 1
ATOM 775 N N . LYS A 1 103 ? -3.720 11.993 25.199 1.00 96.38 103 LYS A N 1
ATOM 776 C CA . LYS A 1 103 ? -5.048 12.054 25.848 1.00 96.38 103 LYS A CA 1
ATOM 777 C C . LYS A 1 103 ? -6.027 10.996 25.322 1.00 96.38 103 LYS A C 1
ATOM 779 O O . LYS A 1 103 ? -6.917 10.551 26.059 1.00 96.38 103 LYS A O 1
ATOM 784 N N . ALA A 1 104 ? -5.948 10.651 24.038 1.00 96.50 104 ALA A N 1
ATOM 785 C CA . ALA A 1 104 ? -6.868 9.710 23.402 1.00 96.50 104 ALA A CA 1
ATOM 786 C C . ALA A 1 104 ? -6.537 8.252 23.749 1.00 96.50 104 ALA A C 1
ATOM 788 O O . ALA A 1 104 ? -7.440 7.470 24.054 1.00 96.50 104 ALA A O 1
ATOM 789 N N . CYS A 1 105 ? -5.249 7.903 23.725 1.00 94.75 105 CYS A N 1
ATOM 790 C CA . CYS A 1 105 ? -4.740 6.548 23.886 1.00 94.75 105 CYS A CA 1
ATOM 791 C C . CYS A 1 105 ? -3.428 6.537 24.704 1.00 94.75 105 CYS A C 1
ATOM 793 O O . CYS A 1 105 ? -2.352 6.302 24.156 1.00 94.75 105 CYS A O 1
ATOM 795 N N . PRO A 1 106 ? -3.489 6.766 26.030 1.00 94.38 106 PRO A N 1
ATOM 796 C CA . PRO A 1 106 ? -2.288 6.861 26.870 1.00 94.38 106 PRO A CA 1
ATOM 797 C C . PRO A 1 106 ? -1.585 5.516 27.109 1.00 94.38 106 PRO A C 1
ATOM 799 O O . PRO A 1 106 ? -0.446 5.489 27.558 1.00 94.38 106 PRO A O 1
ATOM 802 N N . GLY A 1 107 ? -2.272 4.391 26.876 1.00 93.50 107 GLY A N 1
ATOM 803 C CA . GLY A 1 107 ? -1.787 3.056 27.241 1.00 93.50 107 GLY A CA 1
ATOM 804 C C . GLY A 1 107 ? -1.175 2.244 26.100 1.00 93.50 107 GLY A C 1
ATOM 805 O O . GLY A 1 107 ? -0.750 1.118 26.345 1.00 93.50 107 GLY A O 1
ATOM 806 N N . LYS A 1 108 ? -1.186 2.752 24.861 1.00 94.31 108 LYS A N 1
ATOM 807 C CA . LYS A 1 108 ? -0.718 2.016 23.675 1.00 94.31 108 LYS A CA 1
ATOM 808 C C . LYS A 1 108 ? -0.037 2.954 22.680 1.00 94.31 108 LYS A C 1
ATOM 810 O O . LYS A 1 108 ? -0.490 4.090 22.554 1.00 94.31 108 LYS A O 1
ATOM 815 N N . PRO A 1 109 ? 0.983 2.502 21.932 1.00 96.81 109 PRO A N 1
ATOM 816 C CA . PRO A 1 109 ? 1.445 3.202 20.737 1.00 96.81 109 PRO A CA 1
ATOM 817 C C . PRO A 1 109 ? 0.265 3.517 19.809 1.00 96.81 109 PRO A C 1
ATOM 819 O O . PRO A 1 109 ? -0.512 2.624 19.462 1.00 96.81 109 PRO A O 1
ATOM 822 N N . CYS A 1 110 ? 0.105 4.789 19.448 1.00 97.44 110 CYS A N 1
ATOM 823 C CA . CYS A 1 110 ? -0.992 5.266 18.612 1.00 97.44 110 CYS A CA 1
ATOM 824 C C . CYS A 1 110 ? -0.438 6.070 17.440 1.00 97.44 110 CYS A C 1
ATOM 826 O O . CYS A 1 110 ? 0.263 7.057 17.662 1.00 97.44 110 CYS A O 1
ATOM 828 N N . TRP A 1 111 ? -0.794 5.675 16.219 1.00 97.75 111 TRP A N 1
ATOM 829 C CA . TRP A 1 111 ? -0.363 6.307 14.974 1.00 97.75 111 TRP A CA 1
ATOM 830 C C . TRP A 1 111 ? -1.559 6.569 14.059 1.00 97.75 111 TRP A C 1
ATOM 832 O O . TRP A 1 111 ? -2.324 5.654 13.764 1.00 97.75 111 TRP A O 1
ATOM 842 N N . LEU A 1 112 ? -1.752 7.805 13.602 1.00 97.62 112 LEU A N 1
ATOM 843 C CA . LEU A 1 112 ? -2.881 8.162 12.740 1.00 97.62 112 LEU A CA 1
ATOM 844 C C . LEU A 1 112 ? -2.382 8.740 11.417 1.00 97.62 112 LEU A C 1
ATOM 846 O O . LEU A 1 112 ? -1.772 9.808 11.392 1.00 97.62 112 LEU A O 1
ATOM 850 N N . TRP A 1 113 ? -2.719 8.089 10.311 1.00 95.81 113 TRP A N 1
ATOM 851 C CA . TRP A 1 113 ? -2.454 8.562 8.959 1.00 95.81 113 TRP A CA 1
ATOM 852 C C . TRP A 1 113 ? -3.456 9.624 8.523 1.00 95.81 113 TRP A C 1
ATOM 854 O O . TRP A 1 113 ? -4.679 9.456 8.633 1.00 95.81 113 TRP A O 1
ATOM 864 N N . ARG A 1 114 ? -2.932 10.714 7.967 1.00 94.50 114 ARG A N 1
ATOM 865 C CA . ARG A 1 114 ? -3.726 11.703 7.245 1.00 94.50 114 ARG A CA 1
ATOM 866 C C . ARG A 1 114 ? -4.354 11.046 6.017 1.00 94.50 114 ARG A C 1
ATOM 868 O O . ARG A 1 114 ? -3.828 10.076 5.483 1.00 94.50 114 ARG A O 1
ATOM 875 N N . SER A 1 115 ? -5.433 11.627 5.503 1.00 88.19 115 SER A N 1
ATOM 876 C CA . SER A 1 115 ? -6.112 11.194 4.269 1.00 88.19 115 SER A CA 1
ATOM 877 C C . SER A 1 115 ? -5.199 10.999 3.049 1.00 88.19 115 SER A C 1
ATOM 879 O O . SER A 1 115 ? -5.555 10.240 2.156 1.00 88.19 115 SER A O 1
ATOM 881 N N . CYS A 1 116 ? -4.034 11.653 2.999 1.00 82.19 116 CYS A N 1
ATOM 882 C CA . CYS A 1 116 ? -3.065 11.486 1.916 1.00 82.19 116 CYS A CA 1
ATOM 883 C C . CYS A 1 116 ? -2.074 10.329 2.110 1.00 82.19 116 CYS A C 1
ATOM 885 O O . CYS A 1 116 ? -1.323 10.074 1.183 1.00 82.19 116 CYS A O 1
ATOM 887 N N . TRP A 1 117 ? -2.012 9.687 3.283 1.00 85.44 117 TRP A N 1
ATOM 888 C CA . TRP A 1 117 ? -1.014 8.658 3.630 1.00 85.44 117 TRP A CA 1
ATOM 889 C C . TRP A 1 117 ? 0.465 9.100 3.599 1.00 85.44 117 TRP A C 1
ATOM 891 O O . TRP A 1 117 ? 1.351 8.289 3.827 1.00 85.44 117 TRP A O 1
ATOM 901 N N . HIS A 1 118 ? 0.735 10.394 3.401 1.00 83.06 118 HIS A N 1
ATOM 902 C CA . HIS A 1 118 ? 2.084 10.988 3.402 1.00 83.06 118 HIS A CA 1
ATOM 903 C C . HIS A 1 118 ? 2.449 11.710 4.705 1.00 83.06 118 HIS A C 1
ATOM 905 O O . HIS A 1 118 ? 3.592 12.100 4.924 1.00 83.06 118 HIS A O 1
ATOM 911 N N . ILE A 1 119 ? 1.457 11.924 5.568 1.00 89.94 119 ILE A N 1
ATOM 912 C CA . ILE A 1 119 ? 1.608 12.597 6.856 1.00 89.94 119 ILE A CA 1
ATOM 913 C C . ILE A 1 119 ? 0.942 11.715 7.898 1.00 89.94 119 ILE A C 1
ATOM 915 O O . ILE A 1 119 ? -0.177 11.240 7.676 1.00 89.94 119 ILE A O 1
ATOM 919 N N . GLY A 1 120 ? 1.580 11.544 9.046 1.00 96.44 120 GLY A N 1
ATOM 920 C CA . GLY A 1 120 ? 0.935 10.930 10.195 1.00 96.44 120 GLY A CA 1
ATOM 921 C C . GLY A 1 120 ? 1.264 11.637 11.496 1.00 96.44 120 GLY A C 1
ATOM 922 O O . GLY A 1 120 ? 2.177 12.458 11.564 1.00 96.44 120 GLY A O 1
ATOM 923 N N . VAL A 1 121 ? 0.462 11.334 12.512 1.00 98.19 121 VAL A N 1
ATOM 924 C CA . VAL A 1 121 ? 0.608 11.860 13.868 1.00 98.19 121 VAL A CA 1
ATOM 925 C C . VAL A 1 121 ? 0.714 10.714 14.868 1.00 98.19 121 VAL A C 1
ATOM 927 O O . VAL A 1 121 ? -0.096 9.784 14.835 1.00 98.19 121 VAL A O 1
ATOM 930 N N . GLY A 1 122 ? 1.712 10.781 15.747 1.00 98.12 122 GLY A N 1
ATOM 931 C CA . GLY A 1 122 ? 1.994 9.773 16.768 1.00 98.12 122 GLY A CA 1
ATOM 932 C C . GLY A 1 122 ? 1.866 10.299 18.194 1.00 98.12 122 GLY A C 1
ATOM 933 O O . GLY A 1 122 ? 2.124 11.473 18.453 1.00 98.12 122 GLY A O 1
ATOM 934 N N . ASN A 1 123 ? 1.484 9.429 19.132 1.00 98.06 123 ASN A N 1
ATOM 935 C CA . ASN A 1 123 ? 1.593 9.710 20.569 1.00 98.06 123 ASN A CA 1
ATOM 936 C C . ASN A 1 123 ? 3.028 9.511 21.087 1.00 98.06 123 ASN A C 1
ATOM 938 O O . ASN A 1 123 ? 3.877 8.954 20.391 1.00 98.06 123 ASN A O 1
ATOM 942 N N . GLY A 1 124 ? 3.310 9.916 22.326 1.00 97.81 124 GLY A N 1
ATOM 943 C CA . GLY A 1 124 ? 4.657 9.803 22.897 1.00 97.81 124 GLY A CA 1
ATOM 944 C C . GLY A 1 124 ? 5.205 8.370 22.893 1.00 97.81 124 GLY A C 1
ATOM 945 O O . GLY A 1 124 ? 6.395 8.170 22.657 1.00 97.81 124 GLY A O 1
ATOM 946 N N . LEU A 1 125 ? 4.335 7.369 23.076 1.00 97.06 125 LEU A N 1
ATOM 947 C CA . LEU A 1 125 ? 4.724 5.956 23.078 1.00 97.06 125 LEU A CA 1
ATOM 948 C C . LEU A 1 125 ? 5.273 5.498 21.722 1.00 97.06 125 LEU A C 1
ATOM 950 O O . LEU A 1 125 ? 6.335 4.882 21.686 1.00 97.06 125 LEU A O 1
ATOM 954 N N . VAL A 1 126 ? 4.580 5.794 20.614 1.00 97.25 126 VAL A N 1
ATOM 955 C CA . VAL A 1 126 ? 5.060 5.376 19.286 1.00 97.25 126 VAL A CA 1
ATOM 956 C C . VAL A 1 126 ? 6.290 6.174 18.855 1.00 97.25 126 VAL A C 1
ATOM 958 O O . VAL A 1 126 ? 7.223 5.588 18.320 1.00 97.25 126 VAL A O 1
ATOM 961 N N . LEU A 1 127 ? 6.329 7.479 19.151 1.00 97.75 127 LEU A N 1
ATOM 962 C CA . LEU A 1 127 ? 7.450 8.358 18.795 1.00 97.75 127 LEU A CA 1
ATOM 963 C C . LEU A 1 127 ? 8.745 7.959 19.506 1.00 97.75 127 LEU A C 1
ATOM 965 O O . LEU A 1 127 ? 9.816 7.973 18.905 1.00 97.75 127 LEU A O 1
ATOM 969 N N . SER A 1 128 ? 8.644 7.588 20.784 1.00 96.62 128 SER A N 1
ATOM 970 C CA . SER A 1 128 ? 9.784 7.076 21.543 1.00 96.62 128 SER A CA 1
ATOM 971 C C . SER A 1 128 ? 10.218 5.702 21.035 1.00 96.62 128 SER A C 1
ATOM 973 O O . SER A 1 128 ? 11.413 5.465 20.887 1.00 96.62 128 SER A O 1
ATOM 975 N N . ALA A 1 129 ? 9.269 4.811 20.735 1.00 95.31 129 ALA A N 1
ATOM 976 C CA . ALA A 1 129 ? 9.574 3.468 20.250 1.00 95.31 129 ALA A CA 1
ATOM 977 C C . ALA A 1 129 ? 10.250 3.465 18.869 1.00 95.31 129 ALA A C 1
ATOM 979 O O . ALA A 1 129 ? 11.051 2.574 18.596 1.00 95.31 129 ALA A O 1
ATOM 980 N N . CYS A 1 130 ? 9.953 4.446 18.011 1.00 94.75 130 CYS A N 1
ATOM 981 C CA . CYS A 1 130 ? 10.565 4.557 16.688 1.00 94.75 130 CYS A CA 1
ATOM 982 C C . CYS A 1 130 ? 11.830 5.426 16.631 1.00 94.75 130 CYS A C 1
ATOM 984 O O . CYS A 1 130 ? 12.397 5.572 15.550 1.00 94.75 130 CYS A O 1
ATOM 986 N N . GLY A 1 131 ? 12.273 6.008 17.754 1.00 95.69 131 GLY A N 1
ATOM 987 C CA . GLY A 1 131 ? 13.444 6.893 17.777 1.00 95.69 131 GLY A CA 1
ATOM 988 C C . GLY A 1 131 ? 13.245 8.177 16.964 1.00 95.69 131 GLY A C 1
ATOM 989 O O . GLY A 1 131 ? 14.169 8.654 16.309 1.00 95.69 131 GLY A O 1
ATOM 990 N N . ALA A 1 132 ? 12.025 8.731 16.952 1.00 96.31 132 ALA A N 1
ATOM 991 C CA . ALA A 1 132 ? 11.721 9.926 16.160 1.00 96.31 132 ALA A CA 1
ATOM 992 C C . ALA A 1 132 ? 12.561 11.145 16.577 1.00 96.31 132 ALA A C 1
ATOM 994 O O . ALA A 1 132 ? 12.815 12.025 15.759 1.00 96.31 132 ALA A O 1
ATOM 995 N N . ALA A 1 133 ? 12.987 11.219 17.841 1.00 94.69 133 ALA A N 1
ATOM 996 C CA . ALA A 1 133 ? 13.757 12.351 18.343 1.00 94.69 133 ALA A CA 1
ATOM 997 C C . ALA A 1 133 ? 15.179 12.410 17.760 1.00 94.69 133 ALA A C 1
ATOM 999 O O . ALA A 1 133 ? 15.745 13.499 17.683 1.00 94.69 133 ALA A O 1
ATOM 1000 N N . GLU A 1 134 ? 15.731 11.276 17.339 1.00 94.06 134 GLU A N 1
ATOM 1001 C CA . GLU A 1 134 ? 17.097 11.119 16.838 1.00 94.06 134 GLU A CA 1
ATOM 1002 C C . GLU A 1 134 ? 17.160 10.979 15.309 1.00 94.06 134 GLU A C 1
ATOM 1004 O O . GLU A 1 134 ? 18.225 10.726 14.750 1.00 94.06 134 GLU A O 1
ATOM 1009 N N . TRP A 1 135 ? 16.027 11.099 14.615 1.00 92.44 135 TRP A N 1
ATOM 1010 C CA . TRP A 1 135 ? 15.978 10.898 13.173 1.00 92.44 135 TRP A CA 1
ATOM 1011 C C . TRP A 1 135 ? 16.632 12.063 12.414 1.00 92.44 135 TRP A C 1
ATOM 1013 O O . TRP A 1 135 ? 16.162 13.199 12.476 1.00 92.44 135 TRP A O 1
ATOM 1023 N N . GLU A 1 136 ? 17.684 11.755 11.654 1.00 86.69 136 GLU A N 1
ATOM 1024 C CA . GLU A 1 136 ? 18.446 12.700 10.815 1.00 86.69 136 GLU A CA 1
ATOM 1025 C C . GLU A 1 136 ? 18.419 12.310 9.322 1.00 86.69 136 GLU A C 1
ATOM 1027 O O . GLU A 1 136 ? 19.298 12.687 8.550 1.00 86.69 136 GLU A O 1
ATOM 1032 N N . GLY A 1 137 ? 17.439 11.501 8.905 1.00 78.88 137 GLY A N 1
ATOM 1033 C CA . GLY A 1 137 ? 17.337 11.029 7.524 1.00 78.88 137 GLY A CA 1
ATOM 1034 C C . GLY A 1 137 ? 16.980 12.131 6.520 1.00 78.88 137 GLY A C 1
ATOM 1035 O O . GLY A 1 137 ? 16.477 13.198 6.864 1.00 78.88 137 GLY A O 1
ATOM 1036 N N . GLU A 1 138 ? 17.201 11.850 5.237 1.00 75.31 138 GLU A N 1
ATOM 1037 C CA . GLU A 1 138 ? 16.758 12.717 4.142 1.00 75.31 138 GLU A CA 1
ATOM 1038 C C . GLU A 1 138 ? 15.359 12.324 3.636 1.00 75.31 138 GLU A C 1
ATOM 1040 O O . GLU A 1 138 ? 14.863 11.224 3.891 1.00 75.31 138 GLU A O 1
ATOM 1045 N N . GLY A 1 139 ? 14.708 13.229 2.895 1.00 68.62 139 GLY A N 1
ATOM 1046 C CA . GLY A 1 139 ? 13.429 12.961 2.224 1.00 68.62 139 GLY A CA 1
ATOM 1047 C C . GLY A 1 139 ? 12.230 12.781 3.163 1.00 68.62 139 GLY A C 1
ATOM 1048 O O . GLY A 1 139 ? 11.239 12.166 2.777 1.00 68.62 139 GLY A O 1
ATOM 1049 N N . GLY A 1 140 ? 12.315 13.298 4.388 1.00 80.38 140 GLY A N 1
ATOM 1050 C CA . GLY A 1 140 ? 11.255 13.271 5.390 1.00 80.38 140 GLY A CA 1
ATOM 1051 C C . GLY A 1 140 ? 11.402 14.392 6.406 1.00 80.38 140 GLY A C 1
ATOM 1052 O O . GLY A 1 140 ? 12.409 15.095 6.430 1.00 80.38 140 GLY A O 1
ATOM 1053 N N . VAL A 1 141 ? 10.369 14.587 7.224 1.00 86.00 141 VAL A N 1
ATOM 1054 C CA . VAL A 1 141 ? 10.362 15.625 8.263 1.00 86.00 141 VAL A CA 1
ATOM 1055 C C . VAL A 1 141 ? 9.829 15.040 9.559 1.00 86.00 141 VAL A C 1
ATOM 1057 O O . VAL A 1 141 ? 8.725 14.497 9.576 1.00 86.00 141 VAL A O 1
ATOM 1060 N N . VAL A 1 142 ? 10.586 15.219 10.641 1.00 95.38 142 VAL A N 1
ATOM 1061 C CA . VAL A 1 142 ? 10.087 15.106 12.014 1.00 95.38 142 VAL A CA 1
ATOM 1062 C C . VAL A 1 142 ? 9.825 16.517 12.526 1.00 95.38 142 VAL A C 1
ATOM 1064 O O . VAL A 1 142 ? 10.749 17.316 12.675 1.00 95.38 142 VAL A O 1
ATOM 1067 N N . GLU A 1 143 ? 8.558 16.848 12.746 1.00 94.44 143 GLU A N 1
ATOM 1068 C CA . GLU A 1 143 ? 8.161 18.207 13.097 1.00 94.44 143 GLU A CA 1
ATOM 1069 C C . GLU A 1 143 ? 8.354 18.490 14.593 1.00 94.44 143 GLU A C 1
ATOM 1071 O O . GLU A 1 143 ? 8.002 17.682 15.463 1.00 94.44 143 GLU A O 1
ATOM 1076 N N . ARG A 1 144 ? 8.907 19.672 14.877 1.00 95.12 144 ARG A N 1
ATOM 1077 C CA . ARG A 1 144 ? 9.138 20.202 16.221 1.00 95.12 144 ARG A CA 1
ATOM 1078 C C . ARG A 1 144 ? 8.470 21.563 16.373 1.00 95.12 144 ARG A C 1
ATOM 1080 O O . ARG A 1 144 ? 8.350 22.289 15.385 1.00 95.12 144 ARG A O 1
ATOM 1087 N N . ASP A 1 145 ? 8.021 21.877 17.581 1.00 92.81 145 ASP A N 1
ATOM 1088 C CA . ASP A 1 145 ? 7.506 23.206 17.924 1.00 92.81 145 ASP A CA 1
ATOM 1089 C C . ASP A 1 145 ? 8.639 24.222 18.171 1.00 92.81 145 ASP A C 1
ATOM 1091 O O . ASP A 1 145 ? 9.820 23.936 17.949 1.00 92.81 145 ASP A O 1
ATOM 1095 N N . GLU A 1 146 ? 8.271 25.440 18.577 1.00 93.81 146 GLU A N 1
ATOM 1096 C CA . GLU A 1 146 ? 9.206 26.547 18.821 1.00 93.81 146 GLU A CA 1
ATOM 1097 C C . GLU A 1 146 ? 10.168 26.250 19.984 1.00 93.81 146 GLU A C 1
ATOM 1099 O O . GLU A 1 146 ? 11.281 26.780 20.029 1.00 93.81 146 GLU A O 1
ATOM 1104 N N . GLU A 1 147 ? 9.771 25.363 20.895 1.00 93.00 147 GLU A N 1
ATOM 1105 C CA . GLU A 1 147 ? 10.556 24.880 22.026 1.00 93.00 147 GLU A CA 1
ATOM 1106 C C . GLU A 1 147 ? 11.462 23.685 21.670 1.00 93.00 147 GLU A C 1
ATOM 1108 O O . GLU A 1 147 ? 12.295 23.279 22.485 1.00 93.00 147 GLU A O 1
ATOM 1113 N N . GLY A 1 148 ? 11.355 23.147 20.449 1.00 92.56 148 GLY A N 1
ATOM 1114 C CA . GLY A 1 148 ? 12.134 22.004 19.962 1.00 92.56 148 GLY A CA 1
ATOM 1115 C C . GLY A 1 148 ? 11.542 20.634 20.319 1.00 92.56 148 GLY A C 1
ATOM 1116 O O . GLY A 1 148 ? 12.157 19.596 20.026 1.00 92.56 148 GLY A O 1
ATOM 1117 N N . GLU A 1 149 ? 10.352 20.606 20.913 1.00 94.69 149 GLU A N 1
ATOM 1118 C CA . GLU A 1 149 ? 9.642 19.395 21.310 1.00 94.69 149 GLU A CA 1
ATOM 1119 C C . GLU A 1 149 ? 8.913 18.764 20.120 1.00 94.69 149 GLU A C 1
ATOM 1121 O O . GLU A 1 149 ? 8.443 19.439 19.207 1.00 94.69 149 GLU A O 1
ATOM 1126 N N . LEU A 1 150 ? 8.800 17.431 20.113 1.00 97.12 150 LEU A N 1
ATOM 1127 C CA . LEU A 1 150 ? 8.101 16.716 19.041 1.00 97.12 150 LEU A CA 1
ATOM 1128 C C . LEU A 1 150 ? 6.603 17.052 19.049 1.00 97.12 150 LEU A C 1
ATOM 1130 O O . LEU A 1 150 ? 5.899 16.677 19.997 1.00 97.12 150 LEU A O 1
ATOM 1134 N N . THR A 1 151 ? 6.100 17.633 17.951 1.00 97.25 151 THR A N 1
ATOM 1135 C CA . THR A 1 151 ? 4.654 17.879 17.753 1.00 97.25 151 THR A CA 1
ATOM 1136 C C . THR A 1 151 ? 3.884 16.582 17.534 1.00 97.25 151 THR A C 1
ATOM 1138 O O . THR A 1 151 ? 2.668 16.533 17.717 1.00 97.25 151 THR A O 1
ATOM 1141 N N . GLY A 1 152 ? 4.601 15.523 17.153 1.00 97.31 152 GLY A N 1
ATOM 1142 C CA . GLY A 1 152 ? 4.082 14.215 16.781 1.00 97.31 152 GLY A CA 1
ATOM 1143 C C . GLY A 1 152 ? 3.806 14.056 15.293 1.00 97.31 152 GLY A C 1
ATOM 1144 O O . GLY A 1 152 ? 3.496 12.940 14.887 1.00 97.31 152 GLY A O 1
ATOM 1145 N N . ILE A 1 153 ? 3.945 15.115 14.490 1.00 97.50 153 ILE A N 1
ATOM 1146 C CA . ILE A 1 153 ? 3.804 15.055 13.033 1.00 97.50 153 ILE A CA 1
ATOM 1147 C C . ILE A 1 153 ? 5.091 14.535 12.389 1.00 97.50 153 ILE A C 1
ATOM 1149 O O . ILE A 1 153 ? 6.163 15.116 12.564 1.00 97.50 153 ILE A O 1
ATOM 1153 N N . LEU A 1 154 ? 4.972 13.462 11.604 1.00 95.75 154 LEU A N 1
ATOM 1154 C CA . LEU A 1 154 ? 6.029 13.000 10.701 1.00 95.75 154 LEU A CA 1
ATOM 1155 C C . LEU A 1 154 ? 5.503 13.030 9.264 1.00 95.75 154 LEU A C 1
ATOM 1157 O O . LEU A 1 154 ? 4.304 12.833 9.029 1.00 95.75 154 LEU A O 1
ATOM 1161 N N . LYS A 1 155 ? 6.401 13.290 8.314 1.00 88.12 155 LYS A N 1
ATOM 1162 C CA . LYS A 1 155 ? 6.093 13.407 6.882 1.00 88.12 155 LYS A CA 1
ATOM 1163 C C . LYS A 1 155 ? 7.056 12.558 6.055 1.00 88.12 155 LYS A C 1
ATOM 1165 O O . LYS A 1 155 ? 8.250 12.504 6.361 1.00 88.12 155 LYS A O 1
ATOM 1170 N N . GLU A 1 156 ? 6.544 11.967 4.981 1.00 82.38 156 GLU A N 1
ATOM 1171 C CA . GLU A 1 156 ? 7.309 11.203 3.984 1.00 82.38 156 GLU A CA 1
ATOM 1172 C C . GLU A 1 156 ? 8.163 10.079 4.593 1.00 82.38 156 GLU A C 1
ATOM 1174 O O . GLU A 1 156 ? 7.651 9.297 5.395 1.00 82.38 156 GLU A O 1
ATOM 1179 N N . ARG A 1 157 ? 9.460 9.988 4.250 1.00 81.06 157 ARG A N 1
ATOM 1180 C CA . ARG A 1 157 ? 10.363 8.922 4.720 1.00 81.06 157 ARG A CA 1
ATOM 1181 C C . ARG A 1 157 ? 10.488 8.866 6.238 1.00 81.06 157 ARG A C 1
ATOM 1183 O O . ARG A 1 157 ? 10.749 7.802 6.790 1.00 81.06 157 ARG A O 1
ATOM 1190 N N . ALA A 1 158 ? 10.246 9.978 6.936 1.00 89.00 158 ALA A N 1
ATOM 1191 C CA . ALA A 1 158 ? 10.223 9.964 8.393 1.00 89.00 158 ALA A CA 1
ATOM 1192 C C . ALA A 1 158 ? 9.096 9.067 8.926 1.00 89.00 158 ALA A C 1
ATOM 1194 O O . ALA A 1 158 ? 9.243 8.502 9.997 1.00 89.00 158 ALA A O 1
ATOM 1195 N N . CYS A 1 159 ? 7.995 8.860 8.198 1.00 90.81 159 CYS A N 1
ATOM 1196 C CA . CYS A 1 159 ? 6.947 7.939 8.632 1.00 90.81 159 CYS A CA 1
ATOM 1197 C C . CYS A 1 159 ? 7.366 6.458 8.571 1.00 90.81 159 CYS A C 1
ATOM 1199 O O . CYS A 1 159 ? 6.763 5.638 9.262 1.00 90.81 159 CYS A O 1
ATOM 1201 N N . GLU A 1 160 ? 8.388 6.094 7.789 1.00 86.62 160 GLU A N 1
ATOM 1202 C CA . GLU A 1 160 ? 8.822 4.698 7.622 1.00 86.62 160 GLU A CA 1
ATOM 1203 C C . GLU A 1 160 ? 9.359 4.099 8.930 1.00 86.62 160 GLU A C 1
ATOM 1205 O O . GLU A 1 160 ? 9.134 2.920 9.209 1.00 86.62 160 GLU A O 1
ATOM 1210 N N . ILE A 1 161 ? 9.977 4.919 9.790 1.00 89.12 161 ILE A N 1
ATOM 1211 C CA . ILE A 1 161 ? 10.511 4.466 11.088 1.00 89.12 161 ILE A CA 1
ATOM 1212 C C . ILE A 1 161 ? 9.406 3.972 12.031 1.00 89.12 161 ILE A C 1
ATOM 1214 O O . ILE A 1 161 ? 9.662 3.199 12.953 1.00 89.12 161 ILE A O 1
ATOM 1218 N N . VAL A 1 162 ? 8.157 4.389 11.795 1.00 91.50 162 VAL A N 1
ATOM 1219 C CA . VAL A 1 162 ? 7.009 4.003 12.620 1.00 91.50 162 VAL A CA 1
ATOM 1220 C C . VAL A 1 162 ? 6.636 2.538 12.410 1.00 91.50 162 VAL A C 1
ATOM 1222 O O . VAL A 1 162 ? 6.203 1.888 13.361 1.00 91.50 162 VAL A O 1
ATOM 1225 N N . ALA A 1 163 ? 6.824 1.991 11.203 1.00 80.25 163 ALA A N 1
ATOM 1226 C CA . ALA A 1 163 ? 6.411 0.625 10.882 1.00 80.25 163 ALA A CA 1
ATOM 1227 C C . ALA A 1 163 ? 7.052 -0.404 11.831 1.00 80.25 163 ALA A C 1
ATOM 1229 O O . ALA A 1 163 ? 6.349 -1.242 12.393 1.00 80.25 163 ALA A O 1
ATOM 1230 N N . GLY A 1 164 ? 8.357 -0.273 12.097 1.00 74.94 164 GLY A N 1
ATOM 1231 C CA . GLY A 1 164 ? 9.065 -1.141 13.045 1.00 74.94 164 GLY A CA 1
ATOM 1232 C C . GLY A 1 164 ? 8.582 -0.987 14.492 1.00 74.94 164 GLY A C 1
ATOM 1233 O O . GLY A 1 164 ? 8.509 -1.968 15.230 1.00 74.94 164 GLY A O 1
ATOM 1234 N N . ALA A 1 165 ? 8.184 0.222 14.898 1.00 81.75 165 ALA A N 1
ATOM 1235 C CA . ALA A 1 165 ? 7.703 0.498 16.253 1.00 81.75 165 ALA A CA 1
ATOM 1236 C C . ALA A 1 165 ? 6.287 -0.027 16.528 1.00 81.75 165 ALA A C 1
ATOM 1238 O O . ALA A 1 165 ? 5.943 -0.314 17.677 1.00 81.75 165 ALA A O 1
ATOM 1239 N N . LEU A 1 166 ? 5.458 -0.171 15.491 1.00 82.44 166 LEU A N 1
ATOM 1240 C CA . LEU A 1 166 ? 4.134 -0.788 15.614 1.00 82.44 166 LEU A CA 1
ATOM 1241 C C . LEU A 1 166 ? 4.213 -2.319 15.768 1.00 82.44 166 LEU A C 1
ATOM 1243 O O . LEU A 1 166 ? 3.238 -2.930 16.218 1.00 82.44 166 LEU A O 1
ATOM 1247 N N . GLY A 1 167 ? 5.389 -2.897 15.511 1.00 71.94 167 GLY A N 1
ATOM 1248 C CA . GLY A 1 167 ? 5.711 -4.306 15.686 1.00 71.94 167 GLY A CA 1
ATOM 1249 C C . GLY A 1 167 ? 5.352 -5.156 14.471 1.00 71.94 167 GLY A C 1
ATOM 1250 O O . GLY A 1 167 ? 4.407 -4.868 13.737 1.00 71.94 167 GLY A O 1
ATOM 1251 N N . ASP A 1 168 ? 6.098 -6.244 14.285 1.00 73.31 168 ASP A N 1
ATOM 1252 C CA . ASP A 1 168 ? 5.843 -7.176 13.193 1.00 73.31 168 ASP A CA 1
ATOM 1253 C C . ASP A 1 168 ? 4.576 -7.996 13.422 1.00 73.31 168 ASP A C 1
ATOM 1255 O O . ASP A 1 168 ? 4.301 -8.537 14.500 1.00 73.31 168 ASP A O 1
ATOM 1259 N N . MET A 1 169 ? 3.812 -8.135 12.347 1.00 79.19 169 MET A N 1
ATOM 1260 C CA . MET A 1 169 ? 2.608 -8.941 12.328 1.00 79.19 169 MET A CA 1
ATOM 1261 C C . MET A 1 169 ? 2.959 -10.417 12.103 1.00 79.19 169 MET A C 1
ATOM 1263 O O . MET A 1 169 ? 3.701 -10.756 11.177 1.00 79.19 169 MET A O 1
ATOM 1267 N N . LYS A 1 170 ? 2.398 -11.308 12.931 1.00 84.75 170 LYS A N 1
ATOM 1268 C CA . LYS A 1 170 ? 2.536 -12.762 12.746 1.00 84.75 170 LYS A CA 1
ATOM 1269 C C . LYS A 1 170 ? 1.970 -13.188 11.392 1.00 84.75 170 LYS A C 1
ATOM 1271 O O . LYS A 1 170 ? 0.986 -12.614 10.927 1.00 84.75 170 LYS A O 1
ATOM 1276 N N . GLU A 1 171 ? 2.546 -14.229 10.794 1.00 85.38 171 GLU A N 1
ATOM 1277 C CA . GLU A 1 171 ? 2.123 -14.736 9.482 1.00 85.38 171 GLU A CA 1
ATOM 1278 C C . GLU A 1 171 ? 0.629 -15.089 9.447 1.00 85.38 171 GLU A C 1
ATOM 1280 O O . GLU A 1 171 ? -0.056 -14.764 8.478 1.00 85.38 171 GLU A O 1
ATOM 1285 N N . GLU A 1 172 ? 0.089 -15.694 10.510 1.00 88.56 172 GLU A N 1
ATOM 1286 C CA . GLU A 1 172 ? -1.333 -16.050 10.580 1.00 88.56 172 GLU A CA 1
ATOM 1287 C C . GLU A 1 172 ? -2.241 -14.824 10.494 1.00 88.56 172 GLU A C 1
ATOM 1289 O O . GLU A 1 172 ? -3.295 -14.872 9.858 1.00 88.56 172 GLU A O 1
ATOM 1294 N N . GLU A 1 173 ? -1.824 -13.726 11.117 1.00 88.38 173 GLU A N 1
ATOM 1295 C CA . GLU A 1 173 ? -2.574 -12.479 11.098 1.00 88.38 173 GLU A CA 1
ATOM 1296 C C . GLU A 1 173 ? -2.449 -11.794 9.731 1.00 88.38 173 GLU A C 1
ATOM 1298 O O . GLU A 1 173 ? -3.466 -11.382 9.171 1.00 88.38 173 GLU A O 1
ATOM 1303 N N . LYS A 1 174 ? -1.253 -11.793 9.121 1.00 89.50 174 LYS A N 1
ATOM 1304 C CA . LYS A 1 174 ? -1.064 -11.328 7.734 1.00 89.50 174 LYS A CA 1
ATOM 1305 C C . LYS A 1 174 ? -1.965 -12.095 6.763 1.00 89.50 174 LYS A C 1
ATOM 1307 O O . LYS A 1 174 ? -2.662 -11.483 5.958 1.00 89.50 174 LYS A O 1
ATOM 1312 N N . ALA A 1 175 ? -1.999 -13.427 6.854 1.00 92.25 175 ALA A N 1
ATOM 1313 C CA . ALA A 1 175 ? -2.838 -14.270 6.002 1.00 92.25 175 ALA A CA 1
ATOM 1314 C C . ALA A 1 175 ? -4.329 -13.959 6.182 1.00 92.25 175 ALA A C 1
ATOM 1316 O O . ALA A 1 175 ? -5.056 -13.827 5.197 1.00 92.25 175 ALA A O 1
ATOM 1317 N N . ARG A 1 176 ? -4.780 -13.774 7.427 1.00 92.94 176 ARG A N 1
ATOM 1318 C CA . ARG A 1 176 ? -6.161 -13.386 7.728 1.00 92.94 176 ARG A CA 1
ATOM 1319 C C . ARG A 1 176 ? -6.520 -12.037 7.099 1.00 92.94 176 ARG A C 1
ATOM 1321 O O . ARG A 1 176 ? -7.562 -11.923 6.459 1.00 92.94 176 ARG A O 1
ATOM 1328 N N . LEU A 1 177 ? -5.669 -11.023 7.247 1.00 92.25 177 LEU A N 1
ATOM 1329 C CA . LEU A 1 177 ? -5.915 -9.694 6.678 1.00 92.25 177 LEU A CA 1
ATOM 1330 C C . LEU A 1 177 ? -5.876 -9.705 5.149 1.00 92.25 177 LEU A C 1
ATOM 1332 O O . LEU A 1 177 ? -6.743 -9.102 4.519 1.00 92.25 177 LEU A O 1
ATOM 1336 N N . ILE A 1 178 ? -4.956 -10.454 4.542 1.00 94.31 178 ILE A N 1
ATOM 1337 C CA . ILE A 1 178 ? -4.928 -10.653 3.089 1.00 94.31 178 ILE A CA 1
ATOM 1338 C C . ILE A 1 178 ? -6.225 -11.313 2.606 1.00 94.31 178 ILE A C 1
ATOM 1340 O O . ILE A 1 178 ? -6.817 -10.850 1.632 1.00 94.31 178 ILE A O 1
ATOM 1344 N N . GLU A 1 179 ? -6.713 -12.361 3.276 1.00 95.44 179 GLU A N 1
ATOM 1345 C CA . GLU A 1 179 ? -7.983 -13.011 2.921 1.00 95.44 179 GLU A CA 1
ATOM 1346 C C . GLU A 1 179 ? -9.153 -12.013 2.935 1.00 95.44 179 GLU A C 1
ATOM 1348 O O . GLU A 1 179 ? -9.989 -12.009 2.021 1.00 95.44 179 GLU A O 1
ATOM 1353 N N . GLU A 1 180 ? -9.185 -11.130 3.934 1.00 95.00 180 GLU A N 1
ATOM 1354 C CA . GLU A 1 180 ? -10.187 -10.073 4.054 1.00 95.00 180 GLU A CA 1
ATOM 1355 C C . GLU A 1 180 ? -10.047 -8.990 2.976 1.00 95.00 180 GLU A C 1
ATOM 1357 O O . GLU A 1 180 ? -11.052 -8.609 2.368 1.00 95.00 180 GLU A O 1
ATOM 1362 N N . GLY A 1 181 ? -8.825 -8.550 2.670 1.00 95.19 181 GLY A N 1
ATOM 1363 C CA . GLY A 1 181 ? -8.542 -7.633 1.564 1.00 95.19 181 GLY A CA 1
ATOM 1364 C C . GLY A 1 181 ? -8.991 -8.216 0.221 1.00 95.19 181 GLY A C 1
ATOM 1365 O O . GLY A 1 181 ? -9.731 -7.581 -0.532 1.00 95.19 181 GLY A O 1
ATOM 1366 N N . LEU A 1 182 ? -8.669 -9.484 -0.048 1.00 96.00 182 LEU A N 1
ATOM 1367 C CA . LEU A 1 182 ? -9.131 -10.184 -1.249 1.00 96.00 182 LEU A CA 1
ATOM 1368 C C . LEU A 1 182 ? -10.658 -10.334 -1.285 1.00 96.00 182 LEU A C 1
ATOM 1370 O O . LEU A 1 182 ? -11.247 -10.316 -2.369 1.00 96.00 182 LEU A O 1
ATOM 1374 N N . ALA A 1 183 ? -11.320 -10.485 -0.134 1.00 96.12 183 ALA A N 1
ATOM 1375 C CA . ALA A 1 183 ? -12.780 -10.507 -0.061 1.00 96.12 183 ALA A CA 1
ATOM 1376 C C . ALA A 1 183 ? -13.398 -9.154 -0.443 1.00 96.12 183 ALA A C 1
ATOM 1378 O O . ALA A 1 183 ? -14.415 -9.133 -1.144 1.00 96.12 183 ALA A O 1
ATOM 1379 N N . LEU A 1 184 ? -12.774 -8.039 -0.050 1.00 95.19 184 LEU A N 1
ATOM 1380 C CA . LEU A 1 184 ? -13.170 -6.697 -0.487 1.00 95.19 184 LEU A CA 1
ATOM 1381 C C . LEU A 1 184 ? -13.000 -6.533 -2.004 1.00 95.19 184 LEU A C 1
ATOM 1383 O O . LEU A 1 184 ? -13.940 -6.083 -2.661 1.00 95.19 184 LEU A O 1
ATOM 1387 N N . CYS A 1 185 ? -11.884 -6.999 -2.574 1.00 96.19 185 CYS A N 1
ATOM 1388 C CA . CYS A 1 185 ? -11.670 -7.018 -4.026 1.00 96.19 185 CYS A CA 1
ATOM 1389 C C . CYS A 1 185 ? -12.757 -7.826 -4.758 1.00 96.19 185 CYS A C 1
ATOM 1391 O O . CYS A 1 185 ? -13.353 -7.360 -5.727 1.00 96.19 185 CYS A O 1
ATOM 1393 N N . ARG A 1 186 ? -13.107 -9.023 -4.268 1.00 95.50 186 ARG A N 1
ATOM 1394 C CA . ARG A 1 186 ? -14.186 -9.819 -4.883 1.00 95.50 186 ARG A CA 1
ATOM 1395 C C . ARG A 1 186 ? -15.536 -9.113 -4.802 1.00 95.50 186 ARG A C 1
ATOM 1397 O O . ARG A 1 186 ? -16.313 -9.175 -5.752 1.00 95.50 186 ARG A O 1
ATOM 1404 N N . LYS A 1 187 ? -15.814 -8.423 -3.692 1.00 95.38 187 LYS A N 1
ATOM 1405 C CA . LYS A 1 187 ? -17.052 -7.655 -3.505 1.00 95.38 187 LYS A CA 1
ATOM 1406 C C . LYS A 1 187 ? -17.176 -6.495 -4.502 1.00 95.38 187 LYS A C 1
ATOM 1408 O O . LYS A 1 187 ? -18.299 -6.166 -4.875 1.00 95.38 187 LYS A O 1
ATOM 1413 N N . SER A 1 188 ? -16.063 -5.913 -4.955 1.00 94.50 188 SER A N 1
ATOM 1414 C CA . SER A 1 188 ? -16.043 -4.887 -6.011 1.00 94.50 188 SER A CA 1
ATOM 1415 C C . SER A 1 188 ? -16.007 -5.457 -7.437 1.00 94.50 188 SER A C 1
ATOM 1417 O O . SER A 1 188 ? -16.053 -4.695 -8.399 1.00 94.50 188 SER A O 1
ATOM 1419 N N . GLY A 1 189 ? -15.965 -6.785 -7.597 1.00 95.69 189 GLY A N 1
ATOM 1420 C CA . GLY A 1 189 ? -15.891 -7.455 -8.899 1.00 95.69 189 GLY A CA 1
ATOM 1421 C C . GLY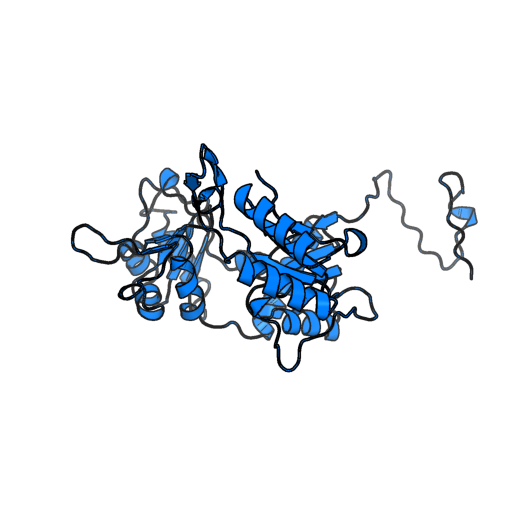 A 1 189 ? -14.465 -7.697 -9.406 1.00 95.69 189 GLY A C 1
ATOM 1422 O O . GLY A 1 189 ? -14.301 -8.243 -10.500 1.00 95.69 189 GLY A O 1
ATOM 1423 N N . ALA A 1 190 ? -13.437 -7.345 -8.624 1.00 97.25 190 ALA A N 1
ATOM 1424 C CA . ALA A 1 190 ? -12.052 -7.690 -8.918 1.00 97.25 190 ALA A CA 1
ATOM 1425 C C . ALA A 1 190 ? -11.798 -9.176 -8.633 1.00 97.25 190 ALA A C 1
ATOM 1427 O O . ALA A 1 190 ? -11.839 -9.655 -7.499 1.00 97.25 190 ALA A O 1
ATOM 1428 N N . THR A 1 191 ? -11.543 -9.921 -9.706 1.00 96.50 191 THR A N 1
ATOM 1429 C CA . THR A 1 191 ? -11.274 -11.371 -9.669 1.00 96.50 191 THR A CA 1
ATOM 1430 C C . THR A 1 191 ? -9.788 -11.691 -9.788 1.00 96.50 191 THR A C 1
ATOM 1432 O O . THR A 1 191 ? -9.370 -12.825 -9.541 1.00 96.50 191 THR A O 1
ATOM 1435 N N . THR A 1 192 ? -8.989 -10.696 -10.176 1.00 97.81 192 THR A N 1
ATOM 1436 C CA . THR A 1 192 ? -7.534 -10.768 -10.262 1.00 97.81 192 THR A CA 1
ATOM 1437 C C . THR A 1 192 ? -6.937 -9.481 -9.705 1.00 97.81 192 THR A C 1
ATOM 1439 O O . THR A 1 192 ? -7.472 -8.405 -9.962 1.00 97.81 192 THR A O 1
ATOM 1442 N N . VAL A 1 193 ? -5.837 -9.590 -8.968 1.00 97.12 193 VAL A N 1
ATOM 1443 C CA . VAL A 1 193 ? -5.094 -8.453 -8.417 1.00 97.12 193 VAL A CA 1
ATOM 1444 C C . VAL A 1 193 ? -3.596 -8.636 -8.648 1.00 97.12 193 VAL A C 1
ATOM 1446 O O . VAL A 1 193 ? -3.109 -9.769 -8.652 1.00 97.12 193 VAL A O 1
ATOM 1449 N N . ALA A 1 194 ? -2.860 -7.546 -8.840 1.00 95.25 194 ALA A N 1
ATOM 1450 C CA . ALA A 1 194 ? -1.410 -7.531 -8.700 1.00 95.25 194 ALA A CA 1
ATOM 1451 C C . ALA A 1 194 ? -1.047 -6.835 -7.388 1.00 95.25 194 ALA A C 1
ATOM 1453 O O . ALA A 1 194 ? -1.132 -5.609 -7.285 1.00 95.25 194 ALA A O 1
ATOM 1454 N N . SER A 1 195 ? -0.724 -7.646 -6.380 1.00 93.50 195 SER A N 1
ATOM 1455 C CA . SER A 1 195 ? -0.457 -7.147 -5.039 1.00 93.50 195 SER A CA 1
ATOM 1456 C C . SER A 1 195 ? 1.017 -6.835 -4.862 1.00 93.50 195 SER A C 1
ATOM 1458 O O . SER A 1 195 ? 1.867 -7.707 -5.046 1.00 93.50 195 SER A O 1
ATOM 1460 N N . ASN A 1 196 ? 1.297 -5.597 -4.486 1.00 88.94 196 ASN A N 1
ATOM 1461 C CA . ASN A 1 196 ? 2.601 -5.138 -4.048 1.00 88.94 196 ASN A CA 1
ATOM 1462 C C . ASN A 1 196 ? 2.568 -5.150 -2.519 1.00 88.94 196 ASN A C 1
ATOM 1464 O O . ASN A 1 196 ? 1.782 -4.420 -1.924 1.00 88.94 196 ASN A O 1
ATOM 1468 N N . GLU A 1 197 ? 3.375 -5.977 -1.866 1.00 77.38 197 GLU A N 1
ATOM 1469 C CA . GLU A 1 197 ? 3.425 -6.012 -0.400 1.00 77.38 197 GLU A CA 1
ATOM 1470 C C . GLU A 1 197 ? 4.824 -5.645 0.081 1.00 77.38 197 GLU A C 1
ATOM 1472 O O . GLU A 1 197 ? 5.818 -6.045 -0.520 1.00 77.38 197 GLU A O 1
ATOM 1477 N N . LEU A 1 198 ? 4.887 -4.910 1.188 1.00 64.25 198 LEU A N 1
ATOM 1478 C CA . LEU A 1 198 ? 6.114 -4.702 1.949 1.00 64.25 198 LEU A CA 1
ATOM 1479 C C . LEU A 1 198 ? 6.313 -5.891 2.907 1.00 64.25 198 LEU A C 1
ATOM 1481 O O . LEU A 1 198 ? 5.339 -6.405 3.463 1.00 64.25 198 LEU A O 1
ATOM 1485 N N . ASN A 1 199 ? 7.556 -6.308 3.143 1.00 57.44 199 ASN A N 1
ATOM 1486 C CA . ASN A 1 199 ? 7.945 -7.327 4.123 1.00 57.44 199 ASN A CA 1
ATOM 1487 C C . ASN A 1 199 ? 7.366 -8.724 3.851 1.00 57.44 199 ASN A C 1
ATOM 1489 O O . ASN A 1 199 ? 6.649 -9.298 4.690 1.00 57.44 199 ASN A O 1
ATOM 1493 N N . ARG A 1 200 ? 7.733 -9.283 2.687 1.00 59.97 200 ARG A N 1
ATOM 1494 C CA . ARG A 1 200 ? 7.568 -10.706 2.322 1.00 59.97 200 ARG A CA 1
ATOM 1495 C C . ARG A 1 200 ? 6.161 -11.260 2.573 1.00 59.97 200 ARG A C 1
ATOM 1497 O O . ARG A 1 200 ? 5.972 -12.266 3.251 1.00 59.97 200 ARG A O 1
ATOM 1504 N N . GLY A 1 201 ? 5.142 -10.648 1.971 1.00 56.97 201 GLY A N 1
ATOM 1505 C CA . GLY A 1 201 ? 3.777 -11.193 2.009 1.00 56.97 201 GLY A CA 1
ATOM 1506 C C . GLY A 1 201 ? 3.620 -12.568 1.330 1.00 56.97 201 GLY A C 1
ATOM 1507 O O . GLY A 1 201 ? 2.520 -13.117 1.338 1.00 56.97 201 GLY A O 1
ATOM 1508 N N . SER A 1 202 ? 4.678 -13.130 0.723 1.00 71.31 202 SER A N 1
ATOM 1509 C CA . SER A 1 202 ? 4.639 -14.387 -0.034 1.00 71.31 202 SER A CA 1
ATOM 1510 C C . SER A 1 202 ? 4.093 -15.543 0.784 1.00 71.31 202 SER A C 1
ATOM 1512 O O . SER A 1 202 ? 3.203 -16.252 0.317 1.00 71.31 202 SER A O 1
ATOM 1514 N N . ASP A 1 203 ? 4.571 -15.686 2.014 1.00 85.12 203 ASP A N 1
ATOM 1515 C CA . ASP A 1 203 ? 4.316 -16.875 2.824 1.00 85.12 203 ASP A CA 1
ATOM 1516 C C . ASP A 1 203 ? 2.851 -16.916 3.265 1.00 85.12 203 ASP A C 1
ATOM 1518 O O . ASP A 1 203 ? 2.211 -17.969 3.246 1.00 85.12 203 ASP A O 1
ATOM 1522 N N . ALA A 1 204 ? 2.269 -15.742 3.521 1.00 89.75 204 ALA A N 1
ATOM 1523 C CA . ALA A 1 204 ? 0.854 -15.584 3.817 1.00 89.75 204 ALA A CA 1
ATOM 1524 C C . ALA A 1 204 ? -0.041 -15.945 2.613 1.00 89.75 204 ALA A C 1
ATOM 1526 O O . ALA A 1 204 ? -1.037 -16.653 2.784 1.00 89.75 204 ALA A O 1
ATOM 1527 N N . TYR A 1 205 ? 0.315 -15.534 1.388 1.00 91.94 205 TYR A N 1
ATOM 1528 C CA . TYR A 1 205 ? -0.415 -15.954 0.181 1.00 91.94 205 TYR A CA 1
ATOM 1529 C C . TYR A 1 205 ? -0.290 -17.455 -0.078 1.00 91.94 205 TYR A C 1
ATOM 1531 O O . TYR A 1 205 ? -1.287 -18.111 -0.391 1.00 91.94 205 TYR A O 1
ATOM 1539 N N . GLU A 1 206 ? 0.910 -18.017 0.073 1.00 90.00 206 GLU A N 1
ATOM 1540 C CA . GLU A 1 206 ? 1.129 -19.455 -0.082 1.00 90.00 206 GLU A CA 1
ATOM 1541 C C . GLU A 1 206 ? 0.378 -20.256 0.980 1.00 90.00 206 GLU A C 1
ATOM 1543 O O . GLU A 1 206 ? -0.191 -21.303 0.675 1.00 90.00 206 GLU A O 1
ATOM 1548 N N . LYS A 1 207 ? 0.312 -19.763 2.219 1.00 91.62 207 LYS A N 1
ATOM 1549 C CA . LYS A 1 207 ? -0.506 -20.354 3.280 1.00 91.62 207 LYS A CA 1
ATOM 1550 C C . LYS A 1 207 ? -1.981 -20.374 2.891 1.00 91.62 207 LYS A C 1
ATOM 1552 O O . LYS A 1 207 ? -2.594 -21.440 2.941 1.00 91.62 207 LYS A O 1
ATOM 1557 N N . LEU A 1 208 ? -2.541 -19.242 2.457 1.00 94.19 208 LEU A N 1
ATOM 1558 C CA . LEU A 1 208 ? -3.935 -19.175 1.998 1.00 94.19 208 LEU A CA 1
ATOM 1559 C C . LEU A 1 208 ? -4.199 -20.129 0.835 1.00 94.19 208 LEU A C 1
ATOM 1561 O O . LEU A 1 208 ? -5.258 -20.755 0.781 1.00 94.19 208 LEU A O 1
ATOM 1565 N N . GLN A 1 209 ? -3.245 -20.267 -0.081 1.00 93.69 209 GLN A N 1
ATOM 1566 C CA . GLN A 1 209 ? -3.350 -21.227 -1.167 1.00 93.69 209 GLN A CA 1
ATOM 1567 C C . GLN A 1 209 ? -3.335 -22.676 -0.666 1.00 93.69 209 GLN A C 1
ATOM 1569 O O . GLN A 1 209 ? -4.230 -23.439 -1.025 1.00 93.69 209 GLN A O 1
ATOM 1574 N N . ARG A 1 210 ? -2.365 -23.059 0.177 1.00 93.19 210 ARG A N 1
ATOM 1575 C CA . ARG A 1 210 ? -2.271 -24.413 0.760 1.00 93.19 210 ARG A CA 1
ATOM 1576 C C . ARG A 1 210 ? -3.534 -24.791 1.538 1.00 93.19 210 ARG A C 1
ATOM 1578 O O . ARG A 1 210 ? -3.924 -25.954 1.543 1.00 93.19 210 ARG A O 1
ATOM 1585 N N . GLU A 1 211 ? -4.181 -23.815 2.171 1.00 94.69 211 GLU A N 1
ATOM 1586 C CA . GLU A 1 211 ? -5.443 -23.987 2.901 1.00 94.69 211 GLU A CA 1
ATOM 1587 C C . GLU A 1 211 ? -6.697 -23.943 2.008 1.00 94.69 211 GLU A C 1
ATOM 1589 O O . GLU A 1 211 ? -7.808 -24.104 2.514 1.00 94.69 211 GLU A O 1
ATOM 1594 N N . GLY A 1 212 ? -6.558 -23.713 0.697 1.00 93.88 212 GLY A N 1
ATOM 1595 C CA . GLY A 1 212 ? -7.686 -23.604 -0.235 1.00 93.88 212 GLY A CA 1
ATOM 1596 C C . GLY A 1 212 ? -8.550 -22.351 -0.037 1.00 93.88 212 GLY A C 1
ATOM 1597 O O . GLY A 1 212 ? -9.702 -22.325 -0.464 1.00 93.88 212 GLY A O 1
ATOM 1598 N N . LYS A 1 213 ? -8.014 -21.318 0.623 1.00 94.75 213 LYS A N 1
ATOM 1599 C CA . LYS A 1 213 ? -8.697 -20.047 0.924 1.00 94.75 213 LYS A CA 1
ATOM 1600 C C . LYS A 1 213 ? -8.394 -18.935 -0.079 1.00 94.75 213 LYS A C 1
ATOM 1602 O O . LYS A 1 213 ? -9.062 -17.899 -0.087 1.00 94.75 213 LYS A O 1
ATOM 1607 N N . LEU A 1 214 ? -7.403 -19.125 -0.949 1.00 95.06 214 LEU A N 1
ATOM 1608 C CA . LEU A 1 214 ? -7.078 -18.156 -1.990 1.00 95.06 214 LEU A CA 1
ATOM 1609 C C . LEU A 1 214 ? -8.108 -18.219 -3.130 1.00 95.06 214 LEU A C 1
ATOM 1611 O O . LEU A 1 214 ? -7.967 -18.990 -4.066 1.00 95.06 214 LEU A O 1
ATOM 1615 N N . MET A 1 215 ? -9.155 -17.394 -3.058 1.00 92.38 215 MET A N 1
ATOM 1616 C CA . MET A 1 215 ? -10.269 -17.392 -4.029 1.00 92.38 215 MET A CA 1
ATOM 1617 C C . MET A 1 215 ? -10.155 -16.317 -5.126 1.00 92.38 215 MET A C 1
ATOM 1619 O O . MET A 1 215 ? -11.064 -16.153 -5.940 1.00 92.38 215 MET A O 1
ATOM 1623 N N . THR A 1 216 ? -9.066 -15.550 -5.130 1.00 96.19 216 THR A N 1
ATOM 1624 C CA . THR A 1 216 ? -8.781 -14.469 -6.085 1.00 96.19 216 THR A CA 1
ATOM 1625 C C . THR A 1 216 ? -7.449 -14.777 -6.752 1.00 96.19 216 THR A C 1
ATOM 1627 O O . THR A 1 216 ? -6.535 -15.249 -6.080 1.00 96.19 216 THR A O 1
ATOM 1630 N N . ARG A 1 217 ? -7.304 -14.499 -8.051 1.00 97.50 217 ARG A N 1
ATOM 1631 C CA . ARG A 1 217 ? -6.000 -14.644 -8.707 1.00 97.50 217 ARG A CA 1
ATOM 1632 C C . ARG A 1 217 ? -5.070 -13.510 -8.288 1.00 97.50 217 ARG A C 1
ATOM 1634 O O . ARG A 1 217 ? -5.431 -12.348 -8.436 1.00 97.50 217 ARG A O 1
ATOM 1641 N N . VAL A 1 218 ? -3.875 -13.835 -7.825 1.00 96.62 218 VAL A N 1
ATOM 1642 C CA . VAL A 1 218 ? -2.892 -12.880 -7.319 1.00 96.62 218 VAL A CA 1
ATOM 1643 C C . VAL A 1 218 ? -1.605 -12.984 -8.132 1.00 96.62 218 VAL A C 1
ATOM 1645 O O . VAL A 1 218 ? -1.002 -14.054 -8.236 1.00 96.62 218 VAL A O 1
ATOM 1648 N N . TYR A 1 219 ? -1.183 -11.858 -8.703 1.00 94.81 219 TYR A N 1
ATOM 1649 C CA . TYR A 1 219 ? 0.204 -11.630 -9.101 1.00 94.81 219 TYR A CA 1
ATOM 1650 C C . TYR A 1 219 ? 0.899 -10.960 -7.926 1.00 94.81 219 TYR A C 1
ATOM 1652 O O . TYR A 1 219 ? 0.649 -9.794 -7.647 1.00 94.81 219 TYR A O 1
ATOM 1660 N N . MET A 1 220 ? 1.705 -11.720 -7.203 1.00 91.62 220 MET A N 1
ATOM 1661 C CA . MET A 1 220 ? 2.433 -11.221 -6.053 1.00 91.62 220 MET A CA 1
ATOM 1662 C C . MET A 1 220 ? 3.750 -10.590 -6.510 1.00 91.62 220 MET A C 1
ATOM 1664 O O . MET A 1 220 ? 4.525 -11.232 -7.230 1.00 91.62 220 MET A O 1
ATOM 1668 N N . THR A 1 221 ? 3.981 -9.353 -6.080 1.00 91.00 221 THR A N 1
ATOM 1669 C CA . THR A 1 221 ? 5.127 -8.521 -6.453 1.00 91.00 221 THR A CA 1
ATOM 1670 C C . THR A 1 221 ? 5.938 -8.171 -5.191 1.00 91.00 221 THR A C 1
ATOM 1672 O O . THR A 1 221 ? 5.600 -7.196 -4.518 1.00 91.00 221 THR A O 1
ATOM 1675 N N . PRO A 1 222 ? 6.970 -8.957 -4.817 1.00 86.94 222 PRO A N 1
ATOM 1676 C CA . PRO A 1 222 ? 7.924 -8.583 -3.765 1.00 86.94 222 PRO A CA 1
ATOM 1677 C C . PRO A 1 222 ? 8.754 -7.347 -4.133 1.00 86.94 222 PRO A C 1
ATOM 1679 O O . PRO A 1 222 ? 8.883 -7.004 -5.312 1.00 86.94 222 PRO A O 1
ATOM 1682 N N . MET A 1 223 ? 9.368 -6.713 -3.132 1.00 86.56 223 MET A N 1
ATOM 1683 C CA . MET A 1 223 ? 10.320 -5.622 -3.359 1.00 86.56 223 MET A CA 1
ATOM 1684 C C . MET A 1 223 ? 11.649 -6.157 -3.897 1.00 86.56 223 MET A C 1
ATOM 1686 O O . MET A 1 223 ? 12.118 -7.216 -3.485 1.00 86.56 223 MET A O 1
ATOM 1690 N N . CYS A 1 224 ? 12.290 -5.414 -4.800 1.00 87.25 224 CYS A N 1
ATOM 1691 C CA . CYS A 1 224 ? 13.582 -5.810 -5.368 1.00 87.25 224 CYS A CA 1
ATOM 1692 C C . CYS A 1 224 ? 14.671 -5.932 -4.305 1.00 87.25 224 CYS A C 1
ATOM 1694 O O . CYS A 1 224 ? 15.495 -6.839 -4.376 1.00 87.25 224 CYS A O 1
ATOM 1696 N N . ASP A 1 225 ? 14.626 -5.065 -3.296 1.00 82.31 225 ASP A N 1
ATOM 1697 C CA . ASP A 1 225 ? 15.584 -5.056 -2.191 1.00 82.31 225 ASP A CA 1
ATOM 1698 C C . ASP A 1 225 ? 15.391 -6.254 -1.233 1.00 82.31 225 ASP A C 1
ATOM 1700 O O . ASP A 1 225 ? 16.255 -6.532 -0.407 1.00 82.31 225 ASP A O 1
ATOM 1704 N N . GLU A 1 226 ? 14.288 -7.005 -1.358 1.00 77.44 226 GLU A N 1
ATOM 1705 C CA . GLU A 1 226 ? 14.033 -8.235 -0.592 1.00 77.44 226 GLU A CA 1
ATOM 1706 C C . GLU A 1 226 ? 14.538 -9.506 -1.292 1.00 77.44 226 GLU A C 1
ATOM 1708 O O . GLU A 1 226 ? 14.491 -10.588 -0.691 1.00 77.44 226 GLU A O 1
ATOM 1713 N N . LEU A 1 227 ? 14.991 -9.409 -2.548 1.00 74.94 227 LEU A N 1
ATOM 1714 C CA . LEU A 1 227 ? 15.542 -10.550 -3.272 1.00 74.94 227 LEU A CA 1
ATOM 1715 C C . LEU A 1 227 ? 16.869 -10.970 -2.627 1.00 74.94 227 LEU A C 1
ATOM 1717 O O . LEU A 1 227 ? 17.853 -10.235 -2.651 1.00 74.94 227 LEU A O 1
ATOM 1721 N N . GLU A 1 228 ? 16.902 -12.173 -2.052 1.00 68.31 228 GLU A N 1
ATOM 1722 C CA . GLU A 1 228 ? 18.121 -12.740 -1.471 1.00 68.31 228 GLU A CA 1
ATOM 1723 C C . GLU A 1 228 ? 19.146 -12.994 -2.579 1.00 68.31 228 GLU A C 1
ATOM 1725 O O . GLU A 1 228 ? 18.973 -13.898 -3.387 1.00 68.31 228 GLU A O 1
ATOM 1730 N N . VAL A 1 229 ? 20.222 -12.208 -2.633 1.00 67.56 229 VAL A N 1
ATOM 1731 C CA . VAL A 1 229 ? 21.220 -12.311 -3.716 1.00 67.56 229 VAL A CA 1
ATOM 1732 C C . VAL A 1 229 ? 21.937 -13.669 -3.707 1.00 67.56 229 VAL A C 1
ATOM 1734 O O . VAL A 1 229 ? 22.270 -14.192 -4.769 1.00 67.56 229 VAL A O 1
ATOM 1737 N N . ASP A 1 230 ? 22.112 -14.273 -2.528 1.00 69.69 230 ASP A N 1
ATOM 1738 C CA . ASP A 1 230 ? 22.803 -15.560 -2.370 1.00 69.69 230 ASP A CA 1
ATOM 1739 C C . ASP A 1 230 ? 21.936 -16.774 -2.757 1.00 69.69 230 ASP A C 1
ATOM 1741 O O . ASP A 1 230 ? 22.466 -17.821 -3.133 1.00 69.69 230 ASP A O 1
ATOM 1745 N N . ASN A 1 231 ? 20.606 -16.654 -2.675 1.00 69.00 231 ASN A N 1
ATOM 1746 C CA . ASN A 1 231 ? 19.657 -17.702 -3.061 1.00 69.00 231 ASN A CA 1
ATOM 1747 C C . ASN A 1 231 ? 18.333 -17.089 -3.550 1.00 69.00 231 ASN A C 1
ATOM 1749 O O . ASN A 1 231 ? 17.302 -17.188 -2.874 1.00 69.00 231 ASN A O 1
ATOM 1753 N N . PRO A 1 232 ? 18.345 -16.421 -4.714 1.00 70.81 232 PRO A N 1
ATOM 1754 C CA . PRO A 1 232 ? 17.212 -15.623 -5.134 1.00 70.81 232 PRO A CA 1
ATOM 1755 C C . PRO A 1 232 ? 16.022 -16.519 -5.470 1.00 70.81 232 PRO A C 1
ATOM 1757 O O . PRO A 1 232 ? 16.179 -17.529 -6.168 1.00 70.81 232 PRO A O 1
ATOM 1760 N N . PRO A 1 233 ? 14.805 -16.155 -5.031 1.00 74.25 233 PRO A N 1
ATOM 1761 C CA . PRO A 1 233 ? 13.620 -16.858 -5.478 1.00 74.25 233 PRO A CA 1
ATOM 1762 C C . PRO A 1 233 ? 13.513 -16.743 -7.002 1.00 74.25 233 PRO A C 1
ATOM 1764 O O . PRO A 1 233 ? 13.770 -15.688 -7.585 1.00 74.25 233 PRO A O 1
ATOM 1767 N N . VAL A 1 234 ? 13.105 -17.835 -7.646 1.00 80.38 234 VAL A N 1
ATOM 1768 C CA . VAL A 1 234 ? 12.834 -17.847 -9.086 1.00 80.38 234 VAL A CA 1
ATOM 1769 C C . VAL A 1 234 ? 11.353 -17.577 -9.363 1.00 80.38 234 VAL A C 1
ATOM 1771 O O . VAL A 1 234 ? 10.491 -17.990 -8.566 1.00 80.38 234 VAL A O 1
ATOM 1774 N N . PRO A 1 235 ? 11.030 -16.931 -10.498 1.00 89.19 235 PRO A N 1
ATOM 1775 C CA . PRO A 1 235 ? 9.659 -16.760 -10.937 1.00 89.19 235 PRO A CA 1
ATOM 1776 C C . PRO A 1 235 ? 8.919 -18.097 -11.015 1.00 89.19 235 PRO A C 1
ATOM 1778 O O . PRO A 1 235 ? 9.399 -19.065 -11.606 1.00 89.19 235 PRO A O 1
ATOM 1781 N N . ARG A 1 236 ? 7.721 -18.158 -10.438 1.00 90.69 236 ARG A N 1
ATOM 1782 C CA . ARG A 1 236 ? 6.891 -19.365 -10.411 1.00 90.69 236 ARG A CA 1
ATOM 1783 C C . ARG A 1 236 ? 5.411 -19.039 -10.489 1.00 90.69 236 ARG A C 1
ATOM 1785 O O . ARG A 1 236 ? 4.951 -17.952 -10.140 1.00 90.69 236 ARG A O 1
ATOM 1792 N N . ARG A 1 237 ? 4.643 -20.037 -10.903 1.00 93.12 237 ARG A N 1
ATOM 1793 C CA . ARG A 1 237 ? 3.187 -20.025 -10.870 1.00 93.12 237 ARG A CA 1
ATOM 1794 C C . ARG A 1 237 ? 2.709 -21.351 -10.319 1.00 93.12 237 ARG A C 1
ATOM 1796 O O . ARG A 1 237 ? 3.267 -22.398 -10.624 1.00 93.12 237 ARG A O 1
ATOM 1803 N N . THR A 1 238 ? 1.684 -21.275 -9.501 1.00 91.75 238 THR A N 1
ATOM 1804 C CA . THR A 1 238 ? 1.078 -22.438 -8.860 1.00 91.75 238 THR A CA 1
ATOM 1805 C C . THR A 1 238 ? 0.168 -23.188 -9.825 1.00 91.75 238 THR A C 1
ATOM 1807 O O . THR A 1 238 ? -0.320 -22.608 -10.798 1.00 91.75 238 THR A O 1
ATOM 1810 N N . GLU A 1 239 ? -0.031 -24.485 -9.590 1.00 90.56 239 GLU A N 1
ATOM 1811 C CA . GLU A 1 239 ? -0.718 -25.375 -10.540 1.00 90.56 239 GLU A CA 1
ATOM 1812 C C . GLU A 1 239 ? -2.181 -24.983 -10.783 1.00 90.56 239 GLU A C 1
ATOM 1814 O O . GLU A 1 239 ? -2.656 -25.033 -11.917 1.00 90.56 239 GLU A O 1
ATOM 1819 N N . ASP A 1 240 ? -2.880 -24.518 -9.743 1.00 91.75 240 ASP A N 1
ATOM 1820 C CA . ASP A 1 240 ? -4.247 -23.986 -9.843 1.00 91.75 240 ASP A CA 1
ATOM 1821 C C . ASP A 1 240 ? -4.320 -22.644 -10.605 1.00 91.75 240 ASP A C 1
ATOM 1823 O O . ASP A 1 240 ? -5.395 -22.169 -10.984 1.00 91.75 240 ASP A O 1
ATOM 1827 N N . GLY A 1 241 ? -3.164 -22.024 -10.854 1.00 92.69 241 GLY A N 1
ATOM 1828 C CA . GLY A 1 241 ? -3.017 -20.762 -11.551 1.00 92.69 241 GLY A CA 1
ATOM 1829 C C . GLY A 1 241 ? -3.561 -19.548 -10.798 1.00 92.69 241 GLY A C 1
ATOM 1830 O O . GLY A 1 241 ? -3.739 -18.508 -11.453 1.00 92.69 241 GLY A O 1
ATOM 1831 N N . LEU A 1 242 ? -3.832 -19.668 -9.493 1.00 95.25 242 LEU A N 1
ATOM 1832 C CA . LEU A 1 242 ? -4.367 -18.613 -8.630 1.00 95.25 242 LEU A CA 1
ATOM 1833 C C . LEU A 1 242 ? -3.269 -17.739 -8.036 1.00 95.25 242 LEU A C 1
ATOM 1835 O O . LEU A 1 242 ? -3.498 -16.549 -7.875 1.00 95.25 242 LEU A O 1
ATOM 1839 N N . LEU A 1 243 ? -2.072 -18.266 -7.790 1.00 94.88 243 LEU A N 1
ATOM 1840 C CA . LEU A 1 243 ? -0.954 -17.486 -7.258 1.00 94.88 243 LEU A CA 1
ATOM 1841 C C . LEU A 1 243 ? 0.244 -17.514 -8.210 1.00 94.88 243 LEU A C 1
ATOM 1843 O O . LEU A 1 243 ? 0.712 -18.580 -8.622 1.00 94.88 243 LEU A O 1
ATOM 1847 N N . THR A 1 244 ? 0.725 -16.331 -8.585 1.00 94.19 244 THR A N 1
ATOM 1848 C CA . THR A 1 244 ? 1.878 -16.139 -9.471 1.00 94.19 244 THR A CA 1
ATOM 1849 C C . THR A 1 244 ? 2.887 -15.213 -8.808 1.00 94.19 244 THR A C 1
ATOM 1851 O O . THR A 1 244 ? 2.541 -14.092 -8.453 1.00 94.19 244 THR A O 1
ATOM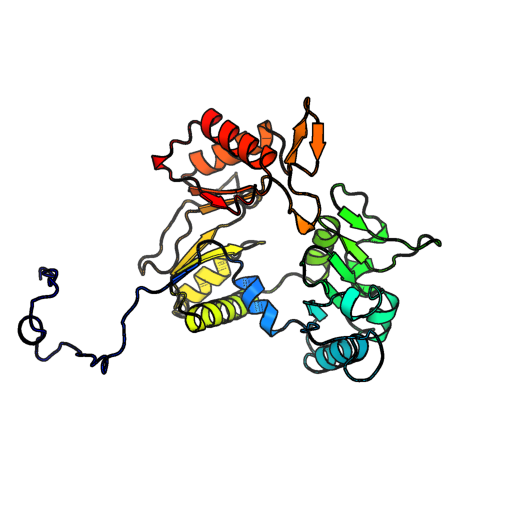 1854 N N . PHE A 1 245 ? 4.133 -15.661 -8.704 1.00 90.31 245 PHE A N 1
ATOM 1855 C CA . PHE A 1 245 ? 5.283 -14.885 -8.250 1.00 90.31 245 PHE A CA 1
ATOM 1856 C C . PHE A 1 245 ? 6.193 -14.675 -9.448 1.00 90.31 245 PHE A C 1
ATOM 1858 O O . PHE A 1 245 ? 6.992 -15.545 -9.769 1.00 90.31 245 PHE A O 1
ATOM 1865 N N . ASN A 1 246 ? 6.021 -13.588 -10.186 1.00 91.25 246 ASN A N 1
ATOM 1866 C CA . ASN A 1 246 ? 6.852 -13.343 -11.366 1.00 91.25 246 ASN A CA 1
ATOM 1867 C C . ASN A 1 246 ? 7.134 -11.869 -11.624 1.00 91.25 246 ASN A C 1
ATOM 1869 O O . ASN A 1 246 ? 7.610 -11.534 -12.706 1.00 91.25 246 ASN A O 1
ATOM 1873 N N . ARG A 1 247 ? 6.815 -11.002 -10.663 1.00 92.06 247 ARG A N 1
ATOM 1874 C CA . ARG A 1 247 ? 7.073 -9.570 -10.737 1.00 92.06 247 ARG A CA 1
ATOM 1875 C C . ARG A 1 247 ? 7.927 -9.125 -9.570 1.00 92.06 247 ARG A C 1
ATOM 1877 O O . ARG A 1 247 ? 7.852 -9.742 -8.516 1.00 92.06 247 ARG A O 1
ATOM 1884 N N . VAL A 1 248 ? 8.676 -8.052 -9.746 1.00 92.38 248 VAL A N 1
ATOM 1885 C CA . VAL A 1 248 ? 9.412 -7.412 -8.660 1.00 92.38 248 VAL A CA 1
ATOM 1886 C C . VAL A 1 248 ? 9.214 -5.905 -8.713 1.00 92.38 248 VAL A C 1
ATOM 1888 O O . VAL A 1 248 ? 9.180 -5.326 -9.801 1.00 92.38 248 VAL A O 1
ATOM 1891 N N . LYS A 1 249 ? 9.052 -5.287 -7.543 1.00 93.56 249 LYS A N 1
ATOM 1892 C CA . LYS A 1 249 ? 8.803 -3.857 -7.393 1.00 93.56 249 LYS A CA 1
ATOM 1893 C C . LYS A 1 249 ? 10.109 -3.091 -7.193 1.00 93.56 249 LYS A C 1
ATOM 1895 O O . LYS A 1 249 ? 10.912 -3.449 -6.333 1.00 93.56 249 LYS A O 1
ATOM 1900 N N . ILE A 1 250 ? 10.292 -2.015 -7.951 1.00 94.06 250 ILE A N 1
ATOM 1901 C CA . ILE A 1 250 ? 11.348 -1.009 -7.756 1.00 94.06 250 ILE A CA 1
ATOM 1902 C C . ILE A 1 250 ? 10.680 0.365 -7.627 1.00 94.06 250 ILE A C 1
ATOM 1904 O O . ILE A 1 250 ? 9.657 0.617 -8.267 1.00 94.06 250 ILE A O 1
ATOM 1908 N N . PHE A 1 251 ? 11.240 1.256 -6.809 1.00 92.69 251 PHE A N 1
ATOM 1909 C CA . PHE A 1 251 ? 10.774 2.637 -6.699 1.00 92.69 251 PHE A CA 1
ATOM 1910 C C . PHE A 1 251 ? 11.710 3.622 -7.390 1.00 92.69 251 PHE A C 1
ATOM 1912 O O . PHE A 1 251 ? 12.890 3.615 -7.074 1.00 92.69 251 PHE A O 1
ATOM 1919 N N . GLY A 1 252 ? 11.205 4.456 -8.302 1.00 92.06 252 GLY A N 1
ATOM 1920 C CA . GLY A 1 252 ? 11.972 5.518 -8.965 1.00 92.06 252 GLY A CA 1
ATOM 1921 C C . GLY A 1 252 ? 11.968 6.842 -8.201 1.00 92.06 252 GLY A C 1
ATOM 1922 O O . GLY A 1 252 ? 13.017 7.459 -8.050 1.00 92.06 252 GLY A O 1
ATOM 1923 N N . ASP A 1 253 ? 10.821 7.258 -7.667 1.00 92.00 253 ASP A N 1
ATOM 1924 C CA . ASP A 1 253 ? 10.639 8.520 -6.941 1.00 92.00 253 ASP A CA 1
ATOM 1925 C C . ASP A 1 253 ? 9.525 8.457 -5.884 1.00 92.00 253 ASP A C 1
ATOM 1927 O O . ASP A 1 253 ? 8.945 7.403 -5.622 1.00 92.00 253 ASP A O 1
ATOM 1931 N N . GLY A 1 254 ? 9.250 9.595 -5.240 1.00 81.94 254 GLY A N 1
ATOM 1932 C CA . GLY A 1 254 ? 8.160 9.749 -4.278 1.00 81.94 254 GLY A CA 1
ATOM 1933 C C . GLY A 1 254 ? 6.807 10.048 -4.932 1.00 81.94 254 GLY A C 1
ATOM 1934 O O . GLY A 1 254 ? 6.447 9.449 -5.941 1.00 81.94 254 GLY A O 1
ATOM 1935 N N . SER A 1 255 ? 6.024 10.964 -4.354 1.00 82.19 255 SER A N 1
ATOM 1936 C CA . SER A 1 255 ? 4.684 11.310 -4.851 1.00 82.19 255 SER A CA 1
ATOM 1937 C C . SER A 1 255 ? 4.499 12.808 -5.092 1.00 82.19 255 SER A C 1
ATOM 1939 O O . SER A 1 255 ? 5.210 13.652 -4.542 1.00 82.19 255 SER A O 1
ATOM 1941 N N . LEU A 1 256 ? 3.502 13.163 -5.910 1.00 81.44 256 LEU A N 1
ATOM 1942 C CA . LEU A 1 256 ? 3.151 14.566 -6.159 1.00 81.44 256 LEU A CA 1
ATOM 1943 C C . LEU A 1 256 ? 2.621 15.264 -4.902 1.00 81.44 256 LEU A C 1
ATOM 1945 O O . LEU A 1 256 ? 2.986 16.406 -4.638 1.00 81.44 256 LEU A O 1
ATOM 1949 N N . GLY A 1 257 ? 1.766 14.588 -4.125 1.00 69.25 257 GLY A N 1
ATOM 1950 C CA . GLY A 1 257 ? 1.131 15.174 -2.937 1.00 69.25 257 GLY A CA 1
ATOM 1951 C C . GLY A 1 257 ? 2.127 15.498 -1.824 1.00 69.25 257 GLY A C 1
ATOM 1952 O O . GLY A 1 257 ? 1.926 16.447 -1.072 1.00 69.25 257 GLY A O 1
ATOM 1953 N N . ALA A 1 258 ? 3.207 14.728 -1.777 1.00 64.50 258 ALA A N 1
ATOM 1954 C CA . ALA A 1 258 ? 4.363 14.899 -0.914 1.00 64.50 258 ALA A CA 1
ATOM 1955 C C . ALA A 1 258 ? 5.360 15.971 -1.378 1.00 64.50 258 ALA A C 1
ATOM 1957 O O . ALA A 1 258 ? 6.242 16.382 -0.627 1.00 64.50 258 ALA A O 1
ATOM 1958 N N . GLY A 1 259 ? 5.288 16.374 -2.650 1.00 74.31 259 GLY A N 1
ATOM 1959 C CA . GLY A 1 259 ? 6.346 17.151 -3.296 1.00 74.31 259 GLY A CA 1
ATOM 1960 C C . GLY A 1 259 ? 7.653 16.373 -3.509 1.00 74.31 259 GLY A C 1
ATOM 1961 O O . GLY A 1 259 ? 8.685 16.995 -3.750 1.00 74.31 259 GLY A O 1
ATOM 1962 N N . THR A 1 260 ? 7.626 15.039 -3.426 1.00 78.44 260 THR A N 1
ATOM 1963 C CA . THR A 1 260 ? 8.806 14.164 -3.553 1.00 78.44 260 THR A CA 1
ATOM 1964 C C . THR A 1 260 ? 8.896 13.445 -4.899 1.00 78.44 260 THR A C 1
ATOM 1966 O O . THR A 1 260 ? 9.926 12.841 -5.184 1.00 78.44 260 THR A O 1
ATOM 1969 N N . ALA A 1 261 ? 7.871 13.531 -5.752 1.00 88.12 261 ALA A N 1
ATOM 1970 C CA . ALA A 1 261 ? 7.961 13.082 -7.141 1.00 88.12 261 ALA A CA 1
ATOM 1971 C C . ALA A 1 261 ? 9.030 13.876 -7.905 1.00 88.12 261 ALA A C 1
ATOM 1973 O O . ALA A 1 261 ? 9.033 15.111 -7.852 1.00 88.12 261 ALA A O 1
ATOM 1974 N N . ALA A 1 262 ? 9.921 13.173 -8.604 1.00 92.25 262 ALA A N 1
ATOM 1975 C CA . ALA A 1 262 ? 11.076 13.765 -9.267 1.00 92.25 262 ALA A CA 1
ATOM 1976 C C . ALA A 1 262 ? 10.664 14.360 -10.618 1.00 92.25 262 ALA A C 1
ATOM 1978 O O . ALA A 1 262 ? 10.409 13.628 -11.574 1.00 92.25 262 ALA A O 1
ATOM 1979 N N . ILE A 1 263 ? 10.589 15.688 -10.688 1.00 94.31 263 ILE A N 1
ATOM 1980 C CA . ILE A 1 263 ? 10.133 16.427 -11.870 1.00 94.31 263 ILE A CA 1
ATOM 1981 C C . ILE A 1 263 ? 11.293 17.216 -12.462 1.00 94.31 263 ILE A C 1
ATOM 1983 O O . ILE A 1 263 ? 11.981 17.938 -11.728 1.00 94.31 263 ILE A O 1
ATOM 1987 N N . ALA A 1 264 ? 11.485 17.107 -13.777 1.00 91.31 264 ALA A N 1
ATOM 1988 C CA . ALA A 1 264 ? 12.515 17.865 -14.472 1.00 91.31 264 ALA A CA 1
ATOM 1989 C C . ALA A 1 264 ? 12.169 19.364 -14.476 1.00 91.31 264 ALA A C 1
ATOM 1991 O O . ALA A 1 264 ? 11.018 19.772 -14.639 1.00 91.31 264 ALA A O 1
ATOM 1992 N N . GLY A 1 265 ? 13.174 20.205 -14.254 1.00 85.56 265 GLY A N 1
ATOM 1993 C CA . GLY A 1 265 ? 13.077 21.657 -14.362 1.00 85.56 265 GLY A CA 1
ATOM 1994 C C . GLY A 1 265 ? 13.767 22.177 -15.620 1.00 85.56 265 GLY A C 1
ATOM 1995 O O . GLY A 1 265 ? 14.495 21.461 -16.308 1.00 85.56 265 GLY A O 1
ATOM 1996 N N . GLU A 1 266 ? 13.560 23.459 -15.914 1.00 76.31 266 GLU A N 1
ATOM 1997 C CA . GLU A 1 266 ? 14.284 24.136 -16.991 1.00 76.31 266 GLU A CA 1
ATOM 1998 C C . GLU A 1 266 ? 15.791 24.215 -16.682 1.00 76.31 266 GLU A C 1
ATOM 2000 O O . GLU A 1 266 ? 16.201 24.271 -15.522 1.00 76.31 266 GLU A O 1
ATOM 2005 N N . GLU A 1 267 ? 16.617 24.205 -17.735 1.00 68.00 267 GLU A N 1
ATOM 2006 C CA . GLU A 1 267 ? 18.079 24.394 -17.671 1.00 68.00 267 GLU A CA 1
ATOM 2007 C C . GLU A 1 267 ? 18.826 23.450 -16.700 1.00 68.00 267 GLU A C 1
ATOM 2009 O O . GLU A 1 267 ? 19.867 23.801 -16.149 1.00 68.00 267 GLU A O 1
ATOM 2014 N N . GLY A 1 268 ? 18.317 22.228 -16.506 1.00 60.28 268 GLY A N 1
ATOM 2015 C CA . GLY A 1 268 ? 18.931 21.232 -15.617 1.00 60.28 268 GLY A CA 1
ATOM 2016 C C . GLY A 1 268 ? 18.565 21.397 -14.139 1.00 60.28 268 GLY A C 1
ATOM 2017 O O . GLY A 1 268 ? 19.154 20.731 -13.288 1.00 60.28 268 GLY A O 1
ATOM 2018 N N . GLY A 1 269 ? 17.599 22.266 -13.822 1.00 64.75 269 GLY A N 1
ATOM 2019 C CA . GLY A 1 269 ? 16.924 22.278 -12.526 1.00 64.75 269 GLY A CA 1
ATOM 2020 C C . GLY A 1 269 ? 15.982 21.080 -12.348 1.00 64.75 269 GLY A C 1
ATOM 2021 O O . GLY A 1 269 ? 15.771 20.280 -13.255 1.00 64.75 269 GLY A O 1
ATOM 2022 N N . GLY A 1 270 ? 15.377 20.960 -11.169 1.00 78.75 270 GLY A N 1
ATOM 2023 C CA . GLY A 1 270 ? 14.395 19.919 -10.870 1.00 78.75 270 GLY A CA 1
ATOM 2024 C C . GLY A 1 270 ? 13.908 20.001 -9.430 1.00 78.75 270 GLY A C 1
ATOM 2025 O O . GLY A 1 270 ? 14.469 20.735 -8.613 1.00 78.75 270 GLY A O 1
ATOM 2026 N N . LYS A 1 271 ? 12.841 19.271 -9.120 1.00 85.19 271 LYS A N 1
ATOM 2027 C CA . LYS A 1 271 ? 12.314 19.140 -7.753 1.00 85.19 271 LYS A CA 1
ATOM 2028 C C . LYS A 1 271 ? 11.961 17.690 -7.454 1.00 85.19 271 LYS A C 1
ATOM 2030 O O . LYS A 1 271 ? 11.816 16.892 -8.373 1.00 85.19 271 LYS A O 1
ATOM 2035 N N . GLY A 1 272 ? 11.761 17.388 -6.178 1.00 84.31 272 GLY A N 1
ATOM 2036 C CA . GLY A 1 272 ? 11.501 16.030 -5.712 1.00 84.31 272 GLY A CA 1
ATOM 2037 C C . GLY A 1 272 ? 12.780 15.218 -5.550 1.00 84.31 272 GLY A C 1
ATOM 2038 O O . GLY A 1 272 ? 13.871 15.782 -5.465 1.00 84.31 272 GLY A O 1
ATOM 2039 N N . VAL A 1 273 ? 12.630 13.899 -5.442 1.00 82.88 273 VAL A N 1
ATOM 2040 C CA . VAL A 1 273 ? 13.707 12.993 -5.035 1.00 82.88 273 VAL A CA 1
ATOM 2041 C C . VAL A 1 273 ? 13.675 11.739 -5.901 1.00 82.88 273 VAL A C 1
ATOM 2043 O O . VAL A 1 273 ? 12.680 11.015 -5.908 1.00 82.88 273 VAL A O 1
ATOM 2046 N N . LEU A 1 274 ? 14.779 11.466 -6.597 1.00 89.44 274 LEU A N 1
ATOM 2047 C CA . LEU A 1 274 ? 15.041 10.140 -7.151 1.00 89.44 274 LEU A CA 1
ATOM 2048 C C . LEU A 1 274 ? 15.438 9.214 -6.000 1.00 89.44 274 LEU A C 1
ATOM 2050 O O . LEU A 1 274 ? 16.319 9.543 -5.208 1.00 89.44 274 LEU A O 1
ATOM 2054 N N . ILE A 1 275 ? 14.776 8.066 -5.891 1.00 87.62 275 ILE A N 1
ATOM 2055 C CA . ILE A 1 275 ? 15.026 7.101 -4.810 1.00 87.62 275 ILE A CA 1
ATOM 2056 C C . ILE A 1 275 ? 16.340 6.346 -5.018 1.00 87.62 275 ILE A C 1
ATOM 2058 O O . ILE A 1 275 ? 16.940 5.897 -4.045 1.00 87.62 275 ILE A O 1
ATOM 2062 N N . ASN A 1 276 ? 16.787 6.211 -6.267 1.00 90.12 276 ASN A N 1
ATOM 2063 C CA . ASN A 1 276 ? 18.047 5.566 -6.614 1.00 90.12 276 ASN A CA 1
ATOM 2064 C C . ASN A 1 276 ? 18.871 6.510 -7.488 1.00 90.12 276 ASN A C 1
ATOM 2066 O O . ASN A 1 276 ? 18.331 7.269 -8.297 1.00 90.12 276 ASN A O 1
ATOM 2070 N N . THR A 1 277 ? 20.187 6.405 -7.378 1.00 93.56 277 THR A N 1
ATOM 2071 C CA . THR A 1 277 ? 21.102 6.890 -8.414 1.00 93.56 277 THR A CA 1
ATOM 2072 C C . THR A 1 277 ? 20.931 6.081 -9.707 1.00 93.56 277 THR A C 1
ATOM 2074 O O . THR A 1 277 ? 20.415 4.959 -9.689 1.00 93.56 277 THR A O 1
ATOM 2077 N N . ASP A 1 278 ? 21.405 6.611 -10.837 1.00 96.00 278 ASP A N 1
ATOM 2078 C CA . ASP A 1 278 ? 21.308 5.925 -12.137 1.00 96.00 278 ASP A CA 1
ATOM 2079 C C . ASP A 1 278 ? 21.978 4.541 -12.107 1.00 96.00 278 ASP A C 1
ATOM 2081 O O . ASP A 1 278 ? 21.445 3.557 -12.624 1.00 96.00 278 ASP A O 1
ATOM 2085 N N . SER A 1 279 ? 23.131 4.435 -11.436 1.00 96.50 279 SER A N 1
ATOM 2086 C CA . SER A 1 279 ? 23.872 3.178 -11.304 1.00 96.50 279 SER A CA 1
ATOM 2087 C C . SER A 1 279 ? 23.147 2.156 -10.427 1.00 96.50 279 SER A C 1
ATOM 2089 O O . SER A 1 279 ? 23.168 0.962 -10.738 1.00 96.50 279 SER A O 1
ATOM 2091 N N . GLU A 1 280 ? 22.481 2.594 -9.359 1.00 94.88 280 GLU A N 1
ATOM 2092 C CA . GLU A 1 280 ? 21.658 1.735 -8.504 1.00 94.88 280 GLU A CA 1
ATOM 2093 C C . GLU A 1 280 ? 20.413 1.241 -9.245 1.00 94.88 280 GLU A C 1
ATOM 2095 O O . GLU A 1 280 ? 20.141 0.039 -9.224 1.00 94.88 280 GLU A O 1
ATOM 2100 N N . MET A 1 281 ? 19.700 2.128 -9.953 1.00 96.81 281 MET A N 1
ATOM 2101 C CA . MET A 1 281 ? 18.535 1.760 -10.768 1.00 96.81 281 MET A CA 1
ATOM 2102 C C . MET A 1 281 ? 18.915 0.708 -11.817 1.00 96.81 281 MET A C 1
ATOM 2104 O O . MET A 1 281 ? 18.301 -0.361 -11.887 1.00 96.81 281 MET A O 1
ATOM 2108 N N . LEU A 1 282 ? 19.985 0.965 -12.576 1.00 97.69 282 LEU A N 1
ATOM 2109 C CA . LEU A 1 282 ? 20.513 0.038 -13.576 1.00 97.69 282 LEU A CA 1
ATOM 2110 C C . LEU A 1 282 ? 20.909 -1.311 -12.961 1.00 97.69 282 LEU A C 1
ATOM 2112 O O . LEU A 1 282 ? 20.620 -2.367 -13.529 1.00 97.69 282 LEU A O 1
ATOM 2116 N N . SER A 1 283 ? 21.555 -1.295 -11.793 1.00 95.12 283 SER A N 1
ATOM 2117 C CA . SER A 1 283 ? 21.981 -2.517 -11.101 1.00 95.12 283 SER A CA 1
ATOM 2118 C C . SER A 1 283 ? 20.790 -3.356 -10.636 1.00 95.12 283 SER A C 1
ATOM 2120 O O . SER A 1 283 ? 20.787 -4.571 -10.845 1.00 95.12 283 SER A O 1
ATOM 2122 N N . LYS A 1 284 ? 19.751 -2.724 -10.072 1.00 94.81 284 LYS A N 1
ATOM 2123 C CA . LYS A 1 284 ? 18.513 -3.404 -9.652 1.00 94.81 284 LYS A CA 1
ATOM 2124 C C . LYS A 1 284 ? 17.780 -4.023 -10.842 1.00 94.81 284 LYS A C 1
ATOM 2126 O O . LYS A 1 284 ? 17.402 -5.193 -10.784 1.00 94.81 284 LYS A O 1
ATOM 2131 N N . ILE A 1 285 ? 17.647 -3.278 -11.942 1.00 96.56 285 ILE A N 1
ATOM 2132 C CA . ILE A 1 285 ? 17.033 -3.764 -13.187 1.00 96.56 285 ILE A CA 1
ATOM 2133 C C . ILE A 1 285 ? 17.800 -4.971 -13.739 1.00 96.56 285 ILE A C 1
ATOM 2135 O O . ILE A 1 285 ? 17.187 -6.005 -14.011 1.00 96.56 285 ILE 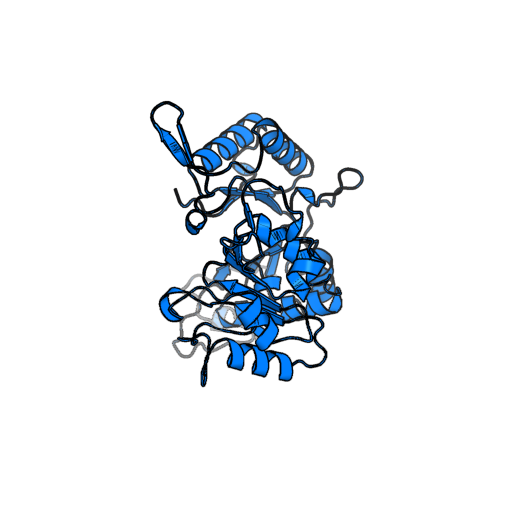A O 1
ATOM 2139 N N . LYS A 1 286 ? 19.133 -4.882 -13.855 1.00 94.81 286 LYS A N 1
ATOM 2140 C CA . LYS A 1 286 ? 19.975 -5.987 -14.349 1.00 94.81 286 LYS A CA 1
ATOM 2141 C C . LYS A 1 286 ? 19.871 -7.229 -13.474 1.00 94.81 286 LYS A C 1
ATOM 2143 O O . LYS A 1 286 ? 19.753 -8.332 -14.003 1.00 94.81 286 LYS A O 1
ATOM 2148 N N . LEU A 1 287 ? 19.895 -7.059 -12.152 1.00 91.62 287 LEU A N 1
ATOM 2149 C CA . LEU A 1 287 ? 19.756 -8.169 -11.214 1.00 91.62 287 LEU A CA 1
ATOM 2150 C C . LEU A 1 287 ? 18.412 -8.879 -11.411 1.00 91.62 287 LEU A C 1
ATOM 2152 O O . LEU A 1 287 ? 18.389 -10.076 -11.694 1.00 91.62 287 LEU A O 1
ATOM 2156 N N . ALA A 1 288 ? 17.305 -8.143 -11.325 1.00 92.50 288 ALA A N 1
ATOM 2157 C CA . ALA A 1 288 ? 15.962 -8.695 -11.473 1.00 92.50 288 ALA A CA 1
ATOM 2158 C C . ALA A 1 288 ? 15.747 -9.384 -12.832 1.00 92.50 288 ALA A C 1
ATOM 2160 O O . ALA A 1 288 ? 15.232 -10.504 -12.881 1.00 92.50 288 ALA A O 1
ATOM 2161 N N . ASP A 1 289 ? 16.189 -8.753 -13.922 1.00 93.31 289 ASP A N 1
ATOM 2162 C CA . ASP A 1 289 ? 16.086 -9.308 -15.272 1.00 93.31 289 ASP A CA 1
ATOM 2163 C C . ASP A 1 289 ? 16.916 -10.590 -15.440 1.00 93.31 289 ASP A C 1
ATOM 2165 O O . ASP A 1 289 ? 16.418 -11.581 -15.978 1.00 93.31 289 ASP A O 1
ATOM 2169 N N . SER A 1 290 ? 18.145 -10.620 -14.908 1.00 91.38 290 SER A N 1
ATOM 2170 C CA . SER A 1 290 ? 19.012 -11.811 -14.955 1.00 91.38 290 SER A CA 1
ATOM 2171 C C . SER A 1 290 ? 18.416 -13.020 -14.225 1.00 91.38 290 SER A C 1
ATOM 2173 O O . SER A 1 290 ? 18.694 -14.167 -14.575 1.00 91.38 290 SER A O 1
ATOM 2175 N N . LEU A 1 291 ? 17.551 -12.757 -13.245 1.00 90.12 291 LEU A N 1
ATOM 2176 C CA . LEU A 1 291 ? 16.813 -13.746 -12.465 1.00 90.12 291 LEU A CA 1
ATOM 2177 C C . LEU A 1 291 ? 15.441 -14.090 -13.080 1.00 90.12 291 LEU A C 1
ATOM 2179 O O . LEU A 1 291 ? 14.698 -14.904 -12.529 1.00 90.12 291 LEU A O 1
ATOM 2183 N N . GLY A 1 292 ? 15.097 -13.496 -14.228 1.00 91.38 292 GLY A N 1
ATOM 2184 C CA . GLY A 1 292 ? 13.861 -13.745 -14.972 1.00 91.38 292 GLY A CA 1
ATOM 2185 C C . GLY A 1 292 ? 12.621 -13.042 -14.415 1.00 91.38 292 GLY A C 1
ATOM 2186 O O . GLY A 1 292 ? 11.502 -13.353 -14.837 1.00 91.38 292 GLY A O 1
ATOM 2187 N N . TRP A 1 293 ? 12.781 -12.120 -13.464 1.00 93.12 293 TRP A N 1
ATOM 2188 C CA . TRP A 1 293 ? 11.663 -11.368 -12.902 1.00 93.12 293 TRP A CA 1
ATOM 2189 C C . TRP A 1 293 ? 11.151 -10.323 -13.890 1.00 93.12 293 TRP A C 1
ATOM 2191 O O . TRP A 1 293 ? 11.914 -9.609 -14.536 1.00 93.12 293 TRP A O 1
ATOM 2201 N N . ARG A 1 294 ? 9.827 -10.186 -13.975 1.00 95.00 294 ARG A N 1
ATOM 2202 C CA . ARG A 1 294 ? 9.203 -9.072 -14.686 1.00 95.00 294 ARG A CA 1
ATOM 2203 C C . ARG A 1 294 ? 9.288 -7.813 -13.827 1.00 95.00 294 ARG A C 1
ATOM 2205 O O . ARG A 1 294 ? 8.874 -7.816 -12.672 1.00 95.00 294 ARG A O 1
ATOM 2212 N N . LEU A 1 295 ? 9.770 -6.724 -14.402 1.00 96.25 295 LEU A N 1
ATOM 2213 C CA . LEU A 1 295 ? 9.941 -5.465 -13.682 1.00 96.25 295 LEU A CA 1
ATOM 2214 C C . LEU A 1 295 ? 8.601 -4.734 -13.522 1.00 96.25 295 LEU A C 1
ATOM 2216 O O . LEU A 1 295 ? 7.847 -4.600 -14.489 1.00 96.25 295 LEU A O 1
ATOM 2220 N N . GLU A 1 296 ? 8.324 -4.250 -12.314 1.00 96.31 296 GLU A N 1
ATOM 2221 C CA . GLU A 1 296 ? 7.259 -3.300 -11.993 1.00 96.31 296 GLU A CA 1
ATOM 2222 C C . GLU A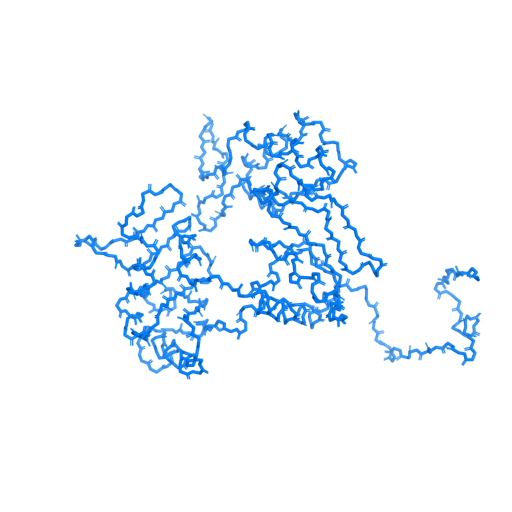 1 296 ? 7.892 -2.100 -11.273 1.00 96.31 296 GLU A C 1
ATOM 2224 O O . GLU A 1 296 ? 8.371 -2.224 -10.153 1.00 96.31 296 GLU A O 1
ATOM 2229 N N . ILE A 1 297 ? 7.960 -0.941 -11.925 1.00 97.06 297 ILE A N 1
ATOM 2230 C CA . ILE A 1 297 ? 8.771 0.194 -11.475 1.00 97.06 297 ILE A CA 1
ATOM 2231 C C . ILE A 1 297 ? 7.872 1.407 -11.246 1.00 97.06 297 ILE A C 1
ATOM 2233 O O . ILE A 1 297 ? 7.157 1.840 -12.145 1.00 97.06 297 ILE A O 1
ATOM 2237 N N . HIS A 1 298 ? 7.874 1.949 -10.031 1.00 96.00 298 HIS A N 1
ATOM 2238 C CA . HIS A 1 298 ? 7.183 3.200 -9.710 1.00 96.00 298 HIS A CA 1
ATOM 2239 C C . HIS A 1 298 ? 7.889 4.381 -10.360 1.00 96.00 298 HIS A C 1
ATOM 2241 O O . HIS A 1 298 ? 9.079 4.569 -10.135 1.00 96.00 298 HIS A O 1
ATOM 2247 N N . ALA A 1 299 ? 7.135 5.182 -11.107 1.00 96.44 299 ALA A N 1
ATOM 2248 C CA . ALA A 1 299 ? 7.577 6.472 -11.613 1.00 96.44 299 ALA A CA 1
ATOM 2249 C C . ALA A 1 299 ? 6.368 7.409 -11.676 1.00 96.44 299 ALA A C 1
ATOM 2251 O O . ALA A 1 299 ? 5.417 7.163 -12.429 1.00 96.44 299 ALA A O 1
ATOM 2252 N N . ILE A 1 300 ? 6.379 8.452 -10.850 1.00 94.69 300 ILE A N 1
ATOM 2253 C CA . ILE A 1 300 ? 5.347 9.489 -10.854 1.00 94.69 300 ILE A CA 1
ATOM 2254 C C . ILE A 1 300 ? 5.801 10.697 -11.667 1.00 94.69 300 ILE A C 1
ATOM 2256 O O . ILE A 1 300 ? 5.045 11.136 -12.531 1.00 94.69 300 ILE A O 1
ATOM 2260 N N . GLY A 1 301 ? 6.986 11.234 -11.384 1.00 95.12 301 GLY A N 1
ATOM 2261 C CA . GLY A 1 301 ? 7.548 12.372 -12.101 1.00 95.12 301 GLY A CA 1
ATOM 2262 C C . GLY A 1 301 ? 8.282 11.982 -13.390 1.00 95.12 301 GLY A C 1
ATOM 2263 O O . GLY A 1 301 ? 8.752 10.853 -13.552 1.00 95.12 301 GLY A O 1
ATOM 2264 N N . ASP A 1 302 ? 8.391 12.935 -14.313 1.00 96.31 302 ASP A N 1
ATOM 2265 C CA . ASP A 1 302 ? 8.979 12.754 -15.644 1.00 96.31 302 ASP A CA 1
ATOM 2266 C C . ASP A 1 302 ? 10.494 12.500 -15.600 1.00 96.31 302 ASP A C 1
ATOM 2268 O O . ASP A 1 302 ? 11.017 11.721 -16.402 1.00 96.31 302 ASP A O 1
ATOM 2272 N N . LEU A 1 303 ? 11.200 13.073 -14.619 1.00 95.38 303 LEU A N 1
ATOM 2273 C CA . LEU A 1 303 ? 12.620 12.785 -14.406 1.00 95.38 303 LEU A CA 1
ATOM 2274 C C . LEU A 1 303 ? 12.826 11.330 -13.959 1.00 95.38 303 LEU A C 1
ATOM 2276 O O . LEU A 1 303 ? 13.725 10.655 -14.457 1.00 95.38 303 LEU A O 1
ATOM 2280 N N . ALA A 1 304 ? 11.963 10.819 -13.074 1.00 95.69 304 ALA A N 1
ATOM 2281 C CA . ALA A 1 304 ? 11.999 9.416 -12.658 1.00 95.69 304 ALA A CA 1
ATOM 2282 C C . ALA A 1 304 ? 11.652 8.472 -13.812 1.00 95.69 304 ALA A C 1
ATOM 2284 O O . ALA A 1 304 ? 12.324 7.462 -14.008 1.00 95.69 304 ALA A O 1
ATOM 2285 N N . ALA A 1 305 ? 10.629 8.810 -14.604 1.00 97.19 305 ALA A N 1
ATOM 2286 C CA . ALA A 1 305 ? 10.269 8.036 -15.787 1.00 97.19 305 ALA A CA 1
ATOM 2287 C C . ALA A 1 305 ? 11.435 7.968 -16.786 1.00 97.19 305 ALA A C 1
ATOM 2289 O O . ALA A 1 305 ? 11.728 6.890 -17.295 1.00 97.19 305 ALA A O 1
ATOM 2290 N N . THR A 1 306 ? 12.136 9.084 -17.004 1.00 96.62 306 THR A N 1
ATOM 2291 C CA . THR A 1 306 ? 13.324 9.144 -17.871 1.00 96.62 306 THR A CA 1
ATOM 2292 C C . THR A 1 306 ? 14.443 8.244 -17.344 1.00 96.62 306 THR A C 1
ATOM 2294 O O . THR A 1 306 ? 14.883 7.361 -18.073 1.00 96.62 306 THR A O 1
ATOM 2297 N N . GLN A 1 307 ? 14.815 8.364 -16.060 1.00 97.31 307 GLN A N 1
ATOM 2298 C CA . GLN A 1 307 ? 15.832 7.498 -15.440 1.00 97.31 307 GLN A CA 1
ATOM 2299 C C . GLN A 1 307 ? 15.495 6.008 -15.605 1.00 97.31 307 GLN A C 1
ATOM 2301 O O . GLN A 1 307 ? 16.364 5.191 -15.909 1.00 97.31 307 GLN A O 1
ATOM 2306 N N . VAL A 1 308 ? 14.228 5.636 -15.402 1.00 97.56 308 VAL A N 1
ATOM 2307 C CA . VAL A 1 308 ? 13.777 4.247 -15.539 1.00 97.56 308 VAL A CA 1
ATOM 2308 C C . VAL A 1 308 ? 13.883 3.765 -16.985 1.00 97.56 308 VAL A C 1
ATOM 2310 O O . VAL A 1 308 ? 14.332 2.643 -17.212 1.00 97.56 308 VAL A O 1
ATOM 2313 N N . LEU A 1 309 ? 13.471 4.579 -17.958 1.00 97.00 309 LEU A N 1
ATOM 2314 C CA . LEU A 1 309 ? 13.535 4.220 -19.375 1.00 97.00 309 LEU A CA 1
ATOM 2315 C C . LEU A 1 309 ? 14.983 4.078 -19.858 1.00 97.00 309 LEU A C 1
ATOM 2317 O O . LEU A 1 309 ? 15.292 3.077 -20.505 1.00 97.00 309 LEU A O 1
ATOM 2321 N N . ASP A 1 310 ? 15.865 5.002 -19.478 1.00 97.88 310 ASP A N 1
ATOM 2322 C CA . ASP A 1 310 ? 17.294 4.940 -19.807 1.00 97.88 310 ASP A CA 1
ATOM 2323 C C . ASP A 1 310 ? 17.942 3.693 -19.187 1.00 97.88 310 ASP A C 1
ATOM 2325 O O . ASP A 1 310 ? 18.628 2.929 -19.866 1.00 97.88 310 ASP A O 1
ATOM 2329 N N . ALA A 1 311 ? 17.645 3.401 -17.917 1.00 98.00 311 ALA A N 1
ATOM 2330 C CA . ALA A 1 311 ? 18.174 2.219 -17.243 1.00 98.00 311 ALA A CA 1
ATOM 2331 C C . ALA A 1 311 ? 17.638 0.893 -17.827 1.00 98.00 311 ALA A C 1
ATOM 2333 O O . ALA A 1 311 ? 18.349 -0.116 -17.805 1.00 98.00 311 ALA A O 1
ATOM 2334 N N . LEU A 1 312 ? 16.405 0.864 -18.350 1.00 98.00 312 LEU A N 1
ATOM 2335 C CA . LEU A 1 312 ? 15.868 -0.291 -19.084 1.00 98.00 312 LEU A CA 1
ATOM 2336 C C . LEU A 1 312 ? 16.615 -0.510 -20.410 1.00 98.00 312 LEU A C 1
ATOM 2338 O O . LEU A 1 312 ? 16.940 -1.660 -20.727 1.00 98.00 312 LEU A O 1
ATOM 2342 N N . ASP A 1 313 ? 16.907 0.564 -21.151 1.00 97.31 313 ASP A N 1
ATOM 2343 C CA . ASP A 1 313 ? 17.653 0.510 -22.417 1.00 97.31 313 ASP A CA 1
ATOM 2344 C C . ASP A 1 313 ? 19.105 0.054 -22.186 1.00 97.31 313 ASP A C 1
ATOM 2346 O O . ASP A 1 313 ? 19.555 -0.933 -22.774 1.00 97.31 313 ASP A O 1
ATOM 2350 N N . ASP A 1 314 ? 19.794 0.649 -21.208 1.00 97.88 314 ASP A N 1
ATOM 2351 C CA . ASP A 1 314 ? 21.162 0.288 -20.802 1.00 97.88 314 ASP A CA 1
ATOM 2352 C C . ASP A 1 314 ? 21.286 -1.146 -20.253 1.00 97.88 314 ASP A C 1
ATOM 2354 O O . ASP A 1 314 ? 22.361 -1.769 -20.279 1.00 97.88 314 ASP A O 1
ATOM 2358 N N . ALA A 1 315 ? 20.197 -1.691 -19.709 1.00 97.44 315 ALA A N 1
ATOM 2359 C CA . ALA A 1 315 ? 20.115 -3.084 -19.283 1.00 97.44 315 ALA A CA 1
ATOM 2360 C C . ALA A 1 315 ? 19.796 -4.055 -20.430 1.00 97.44 315 ALA A C 1
ATOM 2362 O O . ALA A 1 315 ? 19.904 -5.268 -20.234 1.00 97.44 315 ALA A O 1
ATOM 2363 N N . GLY A 1 316 ? 19.419 -3.562 -21.613 1.00 96.50 316 GLY A N 1
ATOM 2364 C CA . GLY A 1 316 ? 18.962 -4.390 -22.729 1.00 96.50 316 GLY A CA 1
ATOM 2365 C C . GLY A 1 316 ? 17.622 -5.080 -22.448 1.00 96.50 316 GLY A C 1
ATOM 2366 O O . GLY A 1 316 ? 17.374 -6.194 -22.928 1.00 96.50 316 GLY A O 1
ATOM 2367 N N . VAL A 1 317 ? 16.760 -4.468 -21.630 1.00 96.31 317 VAL A N 1
ATOM 2368 C CA . VAL A 1 317 ? 15.427 -4.999 -21.327 1.00 96.31 317 VAL A CA 1
ATOM 2369 C C . VAL A 1 317 ? 14.473 -4.635 -22.462 1.00 96.31 317 VAL A C 1
ATOM 2371 O O . VAL A 1 317 ? 13.868 -3.570 -22.495 1.00 96.31 317 VAL A O 1
ATOM 2374 N N . ASP A 1 318 ? 14.317 -5.567 -23.400 1.00 91.00 318 ASP A N 1
ATOM 2375 C CA . ASP A 1 318 ? 13.433 -5.411 -24.557 1.00 91.00 318 ASP A CA 1
ATOM 2376 C C . ASP A 1 318 ? 11.927 -5.396 -24.175 1.00 91.00 318 ASP A C 1
ATOM 2378 O O . ASP A 1 318 ? 11.504 -6.149 -23.285 1.00 91.00 318 ASP A O 1
ATOM 2382 N N . PRO A 1 319 ? 11.069 -4.625 -24.881 1.00 90.44 319 PRO A N 1
ATOM 2383 C CA . PRO A 1 319 ? 9.622 -4.576 -24.641 1.00 90.44 319 PRO A CA 1
ATOM 2384 C C . PRO A 1 319 ? 8.882 -5.925 -24.643 1.00 90.44 319 PRO A C 1
ATOM 2386 O O . PRO A 1 319 ? 7.821 -6.038 -24.021 1.00 90.44 319 PRO A O 1
ATOM 2389 N N . SER A 1 320 ? 9.406 -6.976 -25.285 1.00 93.38 320 SER A N 1
ATOM 2390 C CA . SER A 1 320 ? 8.841 -8.335 -25.218 1.00 93.38 320 SER A CA 1
ATOM 2391 C C . SER A 1 320 ? 8.873 -8.934 -23.808 1.00 93.38 320 SER A C 1
ATOM 2393 O O . SER A 1 320 ? 8.022 -9.770 -23.488 1.00 93.38 320 SER A O 1
ATOM 2395 N N . LYS A 1 321 ? 9.767 -8.449 -22.934 1.00 93.12 321 LYS A N 1
ATOM 2396 C CA . LYS A 1 321 ? 9.802 -8.767 -21.496 1.00 93.12 321 LYS A CA 1
ATOM 2397 C C . LYS A 1 321 ? 8.699 -8.055 -20.702 1.00 93.12 321 LYS A C 1
ATOM 2399 O O . LYS A 1 321 ? 8.417 -8.412 -19.558 1.00 93.12 321 LYS A O 1
ATOM 2404 N N . ARG A 1 322 ? 8.009 -7.097 -21.336 1.00 94.56 322 ARG A N 1
ATOM 2405 C CA . ARG A 1 322 ? 6.848 -6.353 -20.827 1.00 94.56 322 ARG A CA 1
ATOM 2406 C C . ARG A 1 322 ? 7.086 -5.674 -19.466 1.00 94.56 322 ARG A C 1
ATOM 2408 O O . ARG A 1 322 ? 6.257 -5.890 -18.574 1.00 94.56 322 ARG A O 1
ATOM 2415 N N . PRO A 1 323 ? 8.152 -4.877 -19.265 1.00 95.94 323 PRO A N 1
ATOM 2416 C CA . PRO A 1 323 ? 8.295 -4.102 -18.031 1.00 95.94 323 PRO A CA 1
ATOM 2417 C C . PRO A 1 323 ? 7.050 -3.230 -17.793 1.00 95.94 323 PRO A C 1
ATOM 2419 O O . PRO A 1 323 ? 6.361 -2.834 -18.736 1.00 95.94 323 PRO A O 1
ATOM 2422 N N . ILE A 1 324 ? 6.711 -2.997 -16.529 1.00 96.31 324 ILE A N 1
ATOM 2423 C CA . ILE A 1 324 ? 5.557 -2.197 -16.114 1.00 96.31 324 ILE A CA 1
ATOM 2424 C C . ILE A 1 324 ? 6.095 -0.946 -15.435 1.00 96.31 324 ILE A C 1
ATOM 2426 O O . ILE A 1 324 ? 6.814 -1.065 -14.450 1.00 96.31 324 ILE A O 1
ATOM 2430 N N . LEU A 1 325 ? 5.711 0.234 -15.914 1.00 95.56 325 LEU A N 1
ATOM 2431 C CA . LEU A 1 325 ? 5.830 1.463 -15.134 1.00 95.56 325 LEU A CA 1
ATOM 2432 C C . LEU A 1 325 ? 4.489 1.694 -14.428 1.00 95.56 325 LEU A C 1
ATOM 2434 O O . LEU A 1 325 ? 3.430 1.621 -15.055 1.00 95.56 325 LEU A O 1
ATOM 2438 N N . THR A 1 326 ? 4.515 1.898 -13.115 1.00 94.06 326 THR A N 1
ATOM 2439 C CA . THR A 1 326 ? 3.318 2.158 -12.307 1.00 94.06 326 THR A CA 1
ATOM 2440 C C . THR A 1 326 ? 3.193 3.644 -12.011 1.00 94.06 326 THR A C 1
ATOM 2442 O O . THR A 1 326 ? 4.196 4.301 -11.742 1.00 94.06 326 THR A O 1
ATOM 2445 N N . HIS A 1 327 ? 1.947 4.120 -11.965 1.00 94.56 327 HIS A N 1
ATOM 2446 C CA . HIS A 1 327 ? 1.521 5.517 -11.825 1.00 94.56 327 HIS A CA 1
ATOM 2447 C C . HIS A 1 327 ? 1.587 6.325 -13.123 1.00 94.56 327 HIS A C 1
ATOM 2449 O O . HIS A 1 327 ? 0.513 6.634 -13.637 1.00 94.56 327 HIS A O 1
ATOM 2455 N N . CYS A 1 328 ? 2.778 6.632 -13.655 1.00 92.31 328 CYS A N 1
ATOM 2456 C CA . CYS A 1 328 ? 2.954 7.427 -14.886 1.00 92.31 328 CYS A CA 1
ATOM 2457 C C . CYS A 1 328 ? 2.069 8.688 -14.898 1.00 92.31 328 CYS A C 1
ATOM 2459 O O . CYS A 1 328 ? 1.258 8.880 -15.805 1.00 92.31 328 CYS A O 1
ATOM 2461 N N . GLN A 1 329 ? 2.129 9.479 -13.822 1.00 89.94 329 GLN A N 1
ATOM 2462 C CA . GLN A 1 329 ? 1.204 10.603 -13.635 1.00 89.94 329 GLN A CA 1
ATOM 2463 C C . GLN A 1 329 ? 1.618 11.858 -14.404 1.00 89.94 329 GLN A C 1
ATOM 2465 O O . GLN A 1 329 ? 0.741 12.664 -14.721 1.00 89.94 329 GLN A O 1
ATOM 2470 N N . VAL A 1 330 ? 2.920 12.029 -14.645 1.00 88.88 330 VAL A N 1
ATOM 2471 C CA . VAL A 1 330 ? 3.520 13.149 -15.382 1.00 88.88 330 VAL A CA 1
ATOM 2472 C C . VAL A 1 330 ? 4.146 12.631 -16.669 1.00 88.88 330 VAL A C 1
ATOM 2474 O O . VAL A 1 330 ? 4.767 11.545 -16.619 1.00 88.88 330 VAL A O 1
#

Foldseek 3Di:
DDDDDDDPPDDPVVVDDPPDDDDDCVPDDDDPFDEAEEDALLVLLCQVLAQELQPAQALDDDSHVLQSLLVSCVVCVPQQAHEHEADDCVSHVHDQFLVSVCSSPVPHWYKYAHNVNFKIFTHPQLCVLLVLLPDPDPPKDQDADPVRHGRRMIGHPSCVSSVPSSPDDDLVVSLVSSLSSVVVCVVVRHQHYEHEYEDCNPVSCVVCVVVVSLRGAYAYEYELVPADLVDGDAWDADPVRRYTDAAYEAEQWDDPVRFQQWAADPPRDITHDGPDDLVRLLVSLLSCVVRRHAYEYEHAYPVSVVSNVVSCVVSVPDCVSPHHYPNPND

Radius of gyration: 23.59 Å; chains: 1; bounding box: 56×60×60 Å

Secondary structure (DSSP, 8-state):
---PPPPTTS-GGGT--TT------TTPPP-PPEEEEEE-HHHHHHTTTSEE-TT---SSSTTSHHHHHHHHHHH-TT-S-EEEEEE-HHHHSS---HHHHHHH-TTS-EEEEETTSSEEEE-HHHHHHTTGGG---SSEEEEE-TTS-EEEEEEEGGGHHHHHHH-PPPHHHHHHHHHHHHHHHHHTTEEEEEEE-SS-THHHHHHHHHTT---SEEEEE-BGGGS-TTSPPPPEE-TTSSEEE-EEEEE-B--TTTT-S-EE-GGG-EES-BSS-HHHHHHHHHHHHHTTPEEEEEE-SHHHHHHHHHHHHHTT--GGG--EEEE---

Sequence (330 aa):
MSVQNADETTPPDKISTPHTRVIDAKGKCLLPGLIDSHIHVLMLGETKYMCNLSNCTSIEGPGGLIETVRSHSSLYPSASNVVGVHWDQEKLGRFPSRADLDKACPGKPCWLWRSCWHIGVGNGLVLSACGAAEWEGEGGVVERDEEGELTGILKERACEIVAGALGDMKEEEKARLIEEGLALCRKSGATTVASNELNRGSDAYEKLQREGKLMTRVYMTPMCDELEVDNPPVPRRTEDGLLTFNRVKIFGDGSLGAGTAAIAGEEGGGKGVLINTDSEMLSKIKLADSLGWRLEIHAIGDLAATQVLDALDDAGVDPSKRPILTHCQV

InterPro domains:
  IPR011059 Metal-dependent hydrolase, composite domain superfamily [G3DSA:2.30.40.10] (6-50)
  IPR011059 Metal-dependent hydrolase, composite domain superfamily [SSF51338] (13-41)
  IPR013108 Amidohydrolase 3 [PF07969] (21-328)
  IPR032466 Metal-dependent hydrolase [SSF51556] (32-329)

Organism: NCBI:txid2557542